Protein AF-A0A835MF32-F1 (afdb_monomer)

pLDDT: mean 75.51, std 15.6, range [36.97, 96.81]

Foldseek 3Di:
DDPPPADEDEDALLQDPQLEPVRDPDDDDPPDPPDDPVVVVVVVDPPRNYDYDDYPDPDHDHSHDYLVRSLVSLLVRVVVVCVVCVPDDDDDDHDPSSVVSVCVSVVCVPDPDDQDQAPLNDPCNVVLVVVLVVLLVVLLVVLLVVLLVVCLVDFLLVLQLQLLLQLLVLLLQLLVCFVVVPRDSVSSSVSSNSSSNSPSNNVSSVLVLLVVPDDPVCSVVVVVVVVVVVVVCVVVLVVQQVVCVVVPNSSSRNVVSVVSNVVSVVSSVPPDTDDNPPPPDQDPVRQVVPPPPVVVVD

Structure (mmCIF, N/CA/C/O backbone):
data_AF-A0A835MF32-F1
#
_entry.id   AF-A0A835MF32-F1
#
loop_
_atom_site.group_PDB
_atom_site.id
_atom_site.type_symbol
_atom_site.label_atom_id
_atom_site.label_alt_id
_atom_site.label_comp_id
_atom_site.label_asym_id
_atom_site.label_entity_id
_atom_site.label_seq_id
_atom_site.pdbx_PDB_ins_code
_atom_site.Cartn_x
_atom_site.Cartn_y
_atom_site.Cartn_z
_atom_site.occupancy
_atom_site.B_iso_or_equiv
_atom_site.auth_seq_id
_atom_site.auth_comp_id
_atom_site.auth_asym_id
_atom_site.auth_atom_id
_atom_site.pdbx_PDB_model_num
ATOM 1 N N . MET A 1 1 ? 41.925 -40.140 -5.968 1.00 37.25 1 MET A N 1
ATOM 2 C CA . MET A 1 1 ? 41.658 -38.931 -6.767 1.00 37.25 1 MET A CA 1
ATOM 3 C C . MET A 1 1 ? 40.804 -38.048 -5.882 1.00 37.25 1 MET A C 1
ATOM 5 O O . MET A 1 1 ? 39.595 -38.229 -5.862 1.00 37.25 1 MET A O 1
ATOM 9 N N . ASP A 1 2 ? 41.448 -37.232 -5.048 1.00 36.97 2 ASP A N 1
ATOM 10 C CA . ASP A 1 2 ? 40.742 -36.253 -4.222 1.00 36.97 2 ASP A CA 1
ATOM 11 C C . ASP A 1 2 ? 40.169 -35.192 -5.154 1.00 36.97 2 ASP A C 1
ATOM 13 O O . ASP A 1 2 ? 40.907 -34.468 -5.819 1.00 36.97 2 ASP A O 1
ATOM 17 N N . VAL A 1 3 ? 38.843 -35.143 -5.249 1.00 45.81 3 VAL A N 1
ATOM 18 C CA . VAL A 1 3 ? 38.144 -33.993 -5.815 1.00 45.81 3 VAL A CA 1
ATOM 19 C C . VAL A 1 3 ? 38.198 -32.930 -4.724 1.00 45.81 3 VAL A C 1
ATOM 21 O O . VAL A 1 3 ? 37.322 -32.869 -3.864 1.00 45.81 3 VAL A O 1
ATOM 24 N N . GLY A 1 4 ? 39.294 -32.171 -4.688 1.00 47.50 4 GLY A N 1
ATOM 25 C CA . GLY A 1 4 ? 39.400 -31.000 -3.829 1.00 47.50 4 GLY A CA 1
ATOM 26 C C . GLY A 1 4 ? 38.246 -30.056 -4.155 1.00 47.50 4 GLY A C 1
ATOM 27 O O . GLY A 1 4 ? 38.093 -29.637 -5.301 1.00 47.50 4 GLY A O 1
ATOM 28 N N . ASN A 1 5 ? 37.404 -29.754 -3.165 1.00 52.69 5 ASN A N 1
ATOM 29 C CA . ASN A 1 5 ? 36.402 -28.688 -3.241 1.00 52.69 5 ASN A CA 1
ATOM 30 C C . ASN A 1 5 ? 37.117 -27.325 -3.184 1.00 52.69 5 ASN A C 1
ATOM 32 O O . ASN A 1 5 ? 36.929 -26.558 -2.242 1.00 52.69 5 ASN A O 1
ATOM 36 N N . GLU A 1 6 ? 37.990 -27.047 -4.150 1.00 61.03 6 GLU A N 1
ATOM 37 C CA . GLU A 1 6 ? 38.681 -25.765 -4.243 1.00 61.03 6 GLU A CA 1
ATOM 38 C C . GLU A 1 6 ? 37.675 -24.697 -4.674 1.00 61.03 6 GLU A C 1
ATOM 40 O O . GLU A 1 6 ? 37.027 -24.794 -5.722 1.00 61.03 6 GLU A O 1
ATOM 45 N N . VAL A 1 7 ? 37.500 -23.683 -3.828 1.00 59.75 7 VAL A N 1
ATOM 46 C CA . VAL A 1 7 ? 36.646 -22.541 -4.140 1.00 59.75 7 VAL A CA 1
ATOM 47 C C . VAL A 1 7 ? 37.516 -21.500 -4.827 1.00 59.75 7 VAL A C 1
ATOM 49 O O . VAL A 1 7 ? 38.422 -20.923 -4.228 1.00 59.75 7 VAL A O 1
ATOM 52 N N . LYS A 1 8 ? 37.225 -21.238 -6.098 1.00 64.19 8 LYS A N 1
ATOM 53 C CA . LYS A 1 8 ? 37.872 -20.170 -6.862 1.00 64.19 8 LYS A CA 1
ATOM 54 C C . LYS A 1 8 ? 37.331 -18.829 -6.391 1.00 64.19 8 LYS A C 1
ATOM 56 O O . LYS A 1 8 ? 36.124 -18.586 -6.466 1.00 64.19 8 LYS A O 1
ATOM 61 N N . VAL A 1 9 ? 38.209 -17.959 -5.901 1.00 61.97 9 VAL A N 1
ATOM 62 C CA . VAL A 1 9 ? 37.823 -16.631 -5.413 1.00 61.97 9 VAL A CA 1
ATOM 63 C C . VAL A 1 9 ? 38.466 -15.572 -6.298 1.00 61.97 9 VAL A C 1
ATOM 65 O O . VAL A 1 9 ? 39.655 -15.602 -6.605 1.00 61.97 9 VAL A O 1
ATOM 68 N N . THR A 1 10 ? 37.660 -14.607 -6.732 1.00 65.62 10 THR A N 1
ATOM 69 C CA . THR A 1 10 ? 38.126 -13.445 -7.494 1.00 65.62 10 THR A CA 1
ATOM 70 C C . THR A 1 10 ? 37.567 -12.186 -6.852 1.00 65.62 10 THR A C 1
ATOM 72 O O . THR A 1 10 ? 36.355 -12.062 -6.666 1.00 65.62 10 THR A O 1
ATOM 75 N N . ILE A 1 11 ? 38.442 -11.243 -6.503 1.00 65.81 11 ILE A N 1
ATOM 76 C CA . ILE A 1 11 ? 38.040 -9.952 -5.936 1.00 65.81 11 ILE A CA 1
ATOM 77 C C . ILE A 1 11 ? 37.879 -8.951 -7.078 1.00 65.81 11 ILE A C 1
ATOM 79 O O . ILE A 1 11 ? 38.850 -8.432 -7.619 1.00 65.81 11 ILE A O 1
ATOM 83 N N . GLU A 1 12 ? 36.630 -8.665 -7.439 1.00 67.12 12 GLU A N 1
ATOM 84 C CA . GLU A 1 12 ? 36.297 -7.744 -8.526 1.00 67.12 12 GLU A CA 1
ATOM 85 C C . GLU A 1 12 ? 36.009 -6.332 -7.997 1.00 67.12 12 GLU A C 1
ATOM 87 O O . GLU A 1 12 ? 34.881 -6.003 -7.612 1.00 67.12 12 GLU A O 1
ATOM 92 N N . TYR A 1 13 ? 37.008 -5.443 -8.052 1.00 63.41 13 TYR A N 1
ATOM 93 C CA . TYR A 1 13 ? 36.842 -4.013 -7.727 1.00 63.41 13 TYR A CA 1
ATOM 94 C C . TYR A 1 13 ? 35.771 -3.333 -8.594 1.00 63.41 13 TYR A C 1
ATOM 96 O O . TYR A 1 13 ? 35.103 -2.378 -8.181 1.00 63.41 13 TYR A O 1
ATOM 104 N N . GLY A 1 14 ? 35.542 -3.898 -9.781 1.00 59.44 14 GLY A N 1
ATOM 105 C CA . GLY A 1 14 ? 34.487 -3.528 -10.706 1.00 59.44 14 GLY A CA 1
ATOM 106 C C . GLY A 1 14 ? 33.060 -3.681 -10.164 1.00 59.44 14 GLY A C 1
ATOM 107 O O . GLY A 1 14 ? 32.166 -3.144 -10.803 1.00 59.44 14 GLY A O 1
ATOM 108 N N . LEU A 1 15 ? 32.824 -4.315 -9.007 1.00 59.06 15 LEU A N 1
ATOM 109 C CA . LEU A 1 15 ? 31.505 -4.431 -8.352 1.00 59.06 15 LEU A CA 1
ATOM 110 C C . LEU A 1 15 ? 31.333 -3.526 -7.115 1.00 59.06 15 LEU A C 1
ATOM 112 O O . LEU A 1 15 ? 30.321 -3.613 -6.418 1.00 59.06 15 LEU A O 1
ATOM 116 N N . CYS A 1 16 ? 32.286 -2.628 -6.841 1.00 64.75 16 CYS A N 1
ATOM 117 C CA . CYS A 1 16 ? 32.235 -1.753 -5.668 1.00 64.75 16 CYS A CA 1
ATOM 118 C C . CYS A 1 16 ? 31.197 -0.617 -5.808 1.00 64.75 16 CYS A C 1
ATOM 120 O O . CYS A 1 16 ? 31.201 0.119 -6.803 1.00 64.75 16 CYS A O 1
ATOM 122 N N . GLU A 1 17 ? 30.305 -0.479 -4.814 1.00 60.81 17 GLU A N 1
ATOM 123 C CA . GLU A 1 17 ? 29.196 0.504 -4.733 1.00 60.81 17 GLU A CA 1
ATOM 124 C C . GLU A 1 17 ? 29.586 1.816 -4.019 1.00 60.81 17 GLU A C 1
ATOM 126 O O . GLU A 1 17 ? 28.894 2.829 -4.148 1.00 60.81 17 GLU A O 1
ATOM 131 N N . VAL A 1 18 ? 30.730 1.826 -3.329 1.00 57.91 18 VAL A N 1
ATOM 132 C CA . VAL A 1 18 ? 31.194 2.936 -2.474 1.00 57.91 18 VAL A CA 1
ATOM 133 C C . VAL A 1 18 ? 31.587 4.191 -3.271 1.00 57.91 18 VAL A C 1
ATOM 135 O O . VAL A 1 18 ? 31.517 5.299 -2.751 1.00 57.91 18 VAL A O 1
ATOM 138 N N . PHE A 1 19 ? 31.935 4.044 -4.550 1.00 59.19 19 PHE A N 1
ATOM 139 C CA . PHE A 1 19 ? 32.444 5.131 -5.401 1.00 59.19 19 PHE A CA 1
ATOM 140 C C . PHE A 1 19 ? 31.345 5.894 -6.168 1.00 59.19 19 PHE A C 1
ATOM 142 O O . PHE A 1 19 ? 31.636 6.745 -7.005 1.00 59.19 19 PHE A O 1
ATOM 149 N N . ASN A 1 20 ? 30.067 5.609 -5.894 1.00 56.50 20 ASN A N 1
ATOM 150 C CA . ASN A 1 20 ? 28.939 6.333 -6.481 1.00 56.50 20 ASN A CA 1
ATOM 151 C C . ASN A 1 20 ? 28.575 7.565 -5.627 1.00 56.50 20 ASN A C 1
ATOM 153 O O . ASN A 1 20 ? 28.368 7.444 -4.418 1.00 56.50 20 ASN A O 1
ATOM 157 N N . ARG A 1 21 ? 28.381 8.734 -6.265 1.00 53.75 21 ARG A N 1
ATOM 158 C CA . ARG A 1 21 ? 28.013 10.017 -5.614 1.00 53.75 21 ARG A CA 1
ATOM 159 C C . ARG A 1 21 ? 26.815 9.950 -4.659 1.00 53.75 21 ARG A C 1
ATOM 161 O O . ARG A 1 21 ? 26.675 10.826 -3.815 1.00 53.75 21 ARG A O 1
ATOM 168 N N . ARG A 1 22 ? 25.920 8.969 -4.813 1.00 51.00 22 ARG A N 1
ATOM 169 C CA . ARG A 1 22 ? 24.714 8.833 -3.979 1.00 51.00 22 ARG A CA 1
ATOM 170 C C . ARG A 1 22 ? 24.971 8.279 -2.574 1.00 51.00 22 ARG A C 1
ATOM 172 O O . ARG A 1 22 ? 24.144 8.523 -1.704 1.00 51.00 22 ARG A O 1
ATOM 179 N N . ASN A 1 23 ? 26.054 7.529 -2.365 1.00 50.12 23 ASN A N 1
ATOM 180 C CA . ASN A 1 23 ? 26.186 6.655 -1.194 1.00 50.12 23 ASN A CA 1
ATOM 181 C C . ASN A 1 23 ? 27.177 7.141 -0.120 1.00 50.12 23 ASN A C 1
ATOM 183 O O . ASN A 1 23 ? 27.207 6.540 0.949 1.00 50.12 23 ASN A O 1
ATOM 187 N N . LEU A 1 24 ? 27.934 8.230 -0.328 1.00 50.34 24 LEU A N 1
ATOM 188 C CA . LEU A 1 24 ? 28.788 8.801 0.726 1.00 50.34 24 LEU A CA 1
ATOM 189 C C . LEU A 1 24 ? 28.855 10.337 0.684 1.00 50.34 24 LEU A C 1
ATOM 191 O O . LEU A 1 24 ? 28.998 10.940 -0.376 1.00 50.34 24 LEU A O 1
ATOM 195 N N . ALA A 1 25 ? 28.808 10.966 1.864 1.00 48.44 25 ALA A N 1
ATOM 196 C CA . ALA A 1 25 ? 28.823 12.423 2.040 1.00 48.44 25 ALA A CA 1
ATOM 197 C C . ALA A 1 25 ? 30.228 13.069 1.965 1.00 48.44 25 ALA A C 1
ATOM 199 O O . ALA A 1 25 ? 30.327 14.295 1.931 1.00 48.44 25 ALA A O 1
ATOM 200 N N . ARG A 1 26 ? 31.323 12.287 1.966 1.00 49.22 26 ARG A N 1
ATOM 201 C CA . ARG A 1 26 ? 32.703 12.811 2.008 1.00 49.22 26 ARG A CA 1
ATOM 202 C C . ARG A 1 26 ? 33.691 11.868 1.308 1.00 49.22 26 ARG A C 1
ATOM 204 O O . ARG A 1 26 ? 33.828 10.726 1.724 1.00 49.22 26 ARG A O 1
ATOM 211 N N . ALA A 1 27 ? 34.376 12.332 0.263 1.00 53.50 27 ALA A N 1
ATOM 212 C CA . ALA A 1 27 ? 35.417 11.550 -0.411 1.00 53.50 27 ALA A CA 1
ATOM 213 C C . ALA A 1 27 ? 36.709 11.497 0.437 1.00 53.50 27 ALA A C 1
ATOM 215 O O . ALA A 1 27 ? 37.014 12.483 1.116 1.00 53.50 27 ALA A O 1
ATOM 216 N N . PRO A 1 28 ? 37.473 10.389 0.418 1.00 53.06 28 PRO A N 1
ATOM 217 C CA . PRO A 1 28 ? 38.805 10.353 1.014 1.00 53.06 28 PRO A CA 1
ATOM 218 C C . PRO A 1 28 ? 39.795 11.220 0.218 1.00 53.06 28 PRO A C 1
ATOM 220 O O . PRO A 1 28 ? 39.636 11.438 -0.982 1.00 53.06 28 PRO A O 1
ATOM 223 N N . GLU A 1 29 ? 40.819 11.732 0.903 1.00 50.81 29 GLU A N 1
ATOM 224 C CA . GLU A 1 29 ? 41.873 12.564 0.310 1.00 50.81 29 GLU A CA 1
ATOM 225 C C . GLU A 1 29 ? 42.638 11.809 -0.792 1.00 50.81 29 GLU A C 1
ATOM 227 O O . GLU A 1 29 ? 42.978 10.632 -0.632 1.00 50.81 29 GLU A O 1
ATOM 232 N N . HIS A 1 30 ? 42.932 12.499 -1.901 1.00 43.03 30 HIS A N 1
ATOM 233 C CA . HIS A 1 30 ? 43.713 11.963 -3.020 1.00 43.03 30 HIS A CA 1
ATOM 234 C C . HIS A 1 30 ? 45.036 11.349 -2.527 1.00 43.03 30 HIS A C 1
ATOM 236 O O . HIS A 1 30 ? 45.855 12.038 -1.925 1.00 43.03 30 HIS A O 1
ATOM 242 N N . GLY A 1 31 ? 45.257 10.062 -2.817 1.00 49.44 31 GLY A N 1
ATOM 243 C CA . GLY A 1 31 ? 46.540 9.383 -2.586 1.00 49.44 31 GLY A CA 1
ATOM 244 C C . GLY A 1 31 ? 46.610 8.437 -1.382 1.00 49.44 31 GLY A C 1
ATOM 245 O O . GLY A 1 31 ? 47.636 7.786 -1.205 1.00 49.44 31 GLY A O 1
ATOM 246 N N . LYS A 1 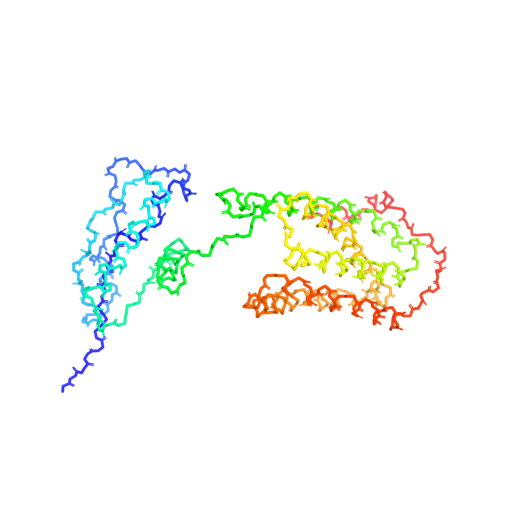32 ? 45.550 8.283 -0.576 1.00 47.94 32 LYS A N 1
ATOM 247 C CA . LYS A 1 32 ? 45.479 7.168 0.388 1.00 47.94 32 LYS A CA 1
ATOM 248 C C . LYS A 1 32 ? 45.024 5.897 -0.334 1.00 47.94 32 LYS A C 1
ATOM 250 O O . LYS A 1 32 ? 43.943 5.876 -0.917 1.00 47.94 32 LYS A O 1
ATOM 255 N N . ASN A 1 33 ? 45.840 4.841 -0.288 1.00 49.19 33 ASN A N 1
ATOM 256 C CA . ASN A 1 33 ? 45.453 3.498 -0.725 1.00 49.19 33 ASN A CA 1
ATOM 257 C C . ASN A 1 33 ? 44.284 3.015 0.149 1.00 49.19 33 ASN A C 1
ATOM 259 O O . ASN A 1 33 ? 44.492 2.501 1.240 1.00 49.19 33 ASN A O 1
ATOM 263 N N . VAL A 1 34 ? 43.049 3.185 -0.327 1.00 53.59 34 VAL A N 1
ATOM 264 C CA . VAL A 1 34 ? 41.837 2.586 0.270 1.00 53.59 34 VAL A CA 1
ATOM 265 C C . VAL A 1 34 ? 41.611 1.170 -0.293 1.00 53.59 34 VAL A C 1
ATOM 267 O O . VAL A 1 34 ? 40.484 0.698 -0.407 1.00 53.59 34 VAL A O 1
ATOM 270 N N . GLY A 1 35 ? 42.686 0.515 -0.738 1.00 54.53 35 GLY A N 1
ATOM 271 C CA . GLY A 1 35 ? 42.652 -0.849 -1.252 1.00 54.53 35 GLY A CA 1
ATOM 272 C C . GLY A 1 35 ? 42.669 -1.851 -0.104 1.00 54.53 35 GLY A C 1
ATOM 273 O O . GLY A 1 35 ? 43.398 -1.668 0.869 1.00 54.53 35 GLY A O 1
ATOM 274 N N . PHE A 1 36 ? 41.875 -2.911 -0.221 1.00 55.91 36 PHE A N 1
ATOM 275 C CA . PHE A 1 36 ? 41.991 -4.076 0.651 1.00 55.91 36 PHE A CA 1
ATOM 276 C C . PHE A 1 36 ? 43.279 -4.828 0.289 1.00 55.91 36 PHE A C 1
ATOM 278 O O . PHE A 1 36 ? 43.546 -5.047 -0.894 1.00 55.91 36 PHE A O 1
ATOM 285 N N . ASN A 1 37 ? 44.093 -5.207 1.277 1.00 62.56 37 ASN A N 1
ATOM 286 C CA . ASN A 1 37 ? 45.266 -6.038 1.022 1.00 62.56 37 ASN A CA 1
ATOM 287 C C . ASN A 1 37 ? 44.803 -7.480 0.776 1.00 62.56 37 ASN A C 1
ATOM 289 O O . ASN A 1 37 ? 44.421 -8.187 1.706 1.00 62.56 37 ASN A O 1
ATOM 293 N N . VAL A 1 38 ? 44.793 -7.897 -0.490 1.00 62.59 38 VAL A N 1
ATOM 294 C CA . VAL A 1 38 ? 44.307 -9.221 -0.907 1.00 62.59 38 VAL A CA 1
ATOM 295 C C . VAL A 1 38 ? 45.094 -10.339 -0.220 1.00 62.59 38 VAL A C 1
ATOM 297 O O . VAL A 1 38 ? 44.488 -11.277 0.283 1.00 62.59 38 VAL A O 1
ATOM 300 N N . SER A 1 39 ? 46.411 -10.175 -0.072 1.00 64.12 39 SER A N 1
ATOM 301 C CA . SER A 1 39 ? 47.277 -11.154 0.597 1.00 64.12 39 SER A CA 1
ATOM 302 C C . SER A 1 39 ? 46.979 -11.311 2.093 1.00 64.12 39 SER A C 1
ATOM 304 O O . SER A 1 39 ? 47.207 -12.374 2.661 1.00 64.12 39 SER A O 1
ATOM 306 N N . GLU A 1 40 ? 46.448 -10.273 2.747 1.00 67.81 40 GLU A N 1
ATOM 307 C CA . GLU A 1 40 ? 46.024 -10.340 4.154 1.00 67.81 40 GLU A CA 1
ATOM 308 C C . GLU A 1 40 ? 44.706 -11.113 4.308 1.00 67.81 40 GLU A C 1
ATOM 310 O O . GLU A 1 40 ? 44.543 -11.878 5.254 1.00 67.81 40 GLU A O 1
ATOM 315 N N . LEU A 1 41 ? 43.785 -10.958 3.352 1.00 63.75 41 LEU A N 1
ATOM 316 C CA . LEU A 1 41 ? 42.519 -11.696 3.318 1.00 63.75 41 LEU A CA 1
ATOM 317 C C . LEU A 1 41 ? 42.724 -13.168 2.941 1.00 63.75 41 LEU A C 1
ATOM 319 O O . LEU A 1 41 ? 42.044 -14.033 3.485 1.00 63.75 41 LEU A O 1
ATOM 323 N N . GLU A 1 42 ? 43.668 -13.461 2.045 1.00 63.56 42 GLU A N 1
ATOM 324 C CA . GLU A 1 42 ? 44.055 -14.828 1.673 1.00 63.56 42 GLU A CA 1
ATOM 325 C C . GLU A 1 42 ? 44.614 -15.603 2.868 1.00 63.56 42 GLU A C 1
ATOM 327 O O . GLU A 1 42 ? 44.224 -16.746 3.091 1.00 63.56 42 GLU A O 1
ATOM 332 N N . ALA A 1 43 ? 45.435 -14.952 3.698 1.00 70.06 43 ALA A N 1
ATOM 333 C CA . ALA A 1 43 ? 45.996 -15.544 4.912 1.00 70.06 43 ALA A CA 1
ATOM 334 C C . ALA A 1 43 ? 44.942 -15.888 5.989 1.00 70.06 43 ALA A C 1
ATOM 336 O O . ALA A 1 43 ? 45.259 -16.577 6.958 1.00 70.06 43 ALA A O 1
ATOM 337 N N . MET A 1 44 ? 43.694 -15.416 5.850 1.00 71.31 44 MET A N 1
ATOM 338 C CA . MET A 1 44 ? 42.590 -15.782 6.747 1.00 71.31 44 MET A CA 1
ATOM 339 C C . MET A 1 44 ? 41.968 -17.146 6.415 1.00 71.31 44 MET A C 1
ATOM 341 O O . MET A 1 44 ? 41.220 -17.681 7.238 1.00 71.31 44 MET A O 1
ATOM 345 N N . PHE A 1 45 ? 42.241 -17.705 5.232 1.00 64.94 45 PHE A N 1
ATOM 346 C CA . PHE A 1 45 ? 41.711 -18.999 4.808 1.00 64.94 45 PHE A CA 1
ATOM 347 C C . PHE A 1 45 ? 42.744 -20.120 5.023 1.00 64.94 45 PHE A C 1
ATOM 349 O O . PHE A 1 45 ? 43.942 -19.873 4.915 1.00 64.94 45 PHE A O 1
ATOM 356 N N . PRO A 1 46 ? 42.316 -21.361 5.327 1.00 69.81 46 PRO A N 1
ATOM 357 C CA . PRO A 1 46 ? 43.233 -22.496 5.436 1.00 69.81 46 PRO A CA 1
ATOM 358 C C . PRO A 1 46 ? 43.957 -22.774 4.107 1.00 69.81 46 PRO A C 1
ATOM 360 O O . PRO A 1 46 ? 43.326 -22.715 3.046 1.00 69.81 46 PRO A O 1
ATOM 363 N N . ASP A 1 47 ? 45.243 -23.131 4.169 1.00 60.16 47 ASP A N 1
ATOM 364 C CA . ASP A 1 47 ? 46.080 -23.420 2.993 1.00 60.16 47 ASP A CA 1
ATOM 365 C C . ASP A 1 47 ? 45.409 -24.432 2.045 1.00 60.16 47 ASP A C 1
ATOM 367 O O . ASP A 1 47 ? 44.974 -25.506 2.465 1.00 60.16 47 ASP A O 1
ATOM 371 N N . GLY A 1 48 ? 45.309 -24.080 0.758 1.00 61.00 48 GLY A N 1
ATOM 372 C CA . GLY A 1 48 ? 44.675 -24.910 -0.278 1.00 61.00 48 GLY A CA 1
ATOM 373 C C . GLY A 1 48 ? 43.151 -24.766 -0.412 1.00 61.00 48 GLY A C 1
ATOM 374 O O . GLY A 1 48 ? 42.548 -25.472 -1.210 1.00 61.00 48 GLY A O 1
ATOM 375 N N . THR A 1 49 ? 42.507 -23.861 0.338 1.00 58.16 49 THR A N 1
ATOM 376 C CA . THR A 1 49 ? 41.044 -23.637 0.243 1.00 58.16 49 THR A CA 1
ATOM 377 C C . THR A 1 49 ? 40.652 -22.675 -0.886 1.00 58.16 49 THR A C 1
ATOM 379 O O . THR A 1 49 ? 39.541 -22.759 -1.414 1.00 58.16 49 THR A O 1
ATOM 382 N N . VAL A 1 50 ? 41.544 -21.743 -1.237 1.00 60.88 50 VAL A N 1
ATOM 383 C CA . VAL A 1 50 ? 41.260 -20.627 -2.145 1.00 60.88 50 VAL A CA 1
ATOM 384 C C . VAL A 1 50 ? 42.296 -20.575 -3.263 1.00 60.88 50 VAL A C 1
ATOM 386 O O . VAL A 1 50 ? 43.488 -20.435 -3.001 1.00 60.88 50 VAL A O 1
ATOM 389 N N . GLU A 1 51 ? 41.828 -20.644 -4.508 1.00 64.50 51 GLU A N 1
ATOM 390 C CA . GLU A 1 51 ? 42.629 -20.324 -5.693 1.00 64.50 51 GLU A CA 1
ATOM 391 C C . GLU A 1 51 ? 42.336 -18.872 -6.106 1.00 64.50 51 GLU A C 1
ATOM 393 O O . GLU A 1 51 ? 41.211 -18.547 -6.506 1.00 64.50 51 GLU A O 1
ATOM 398 N N . THR A 1 52 ? 43.334 -17.989 -5.988 1.00 63.31 52 THR A N 1
ATOM 399 C CA . THR A 1 52 ? 43.212 -16.577 -6.377 1.00 63.31 52 THR A CA 1
ATOM 400 C C . THR A 1 52 ? 43.383 -16.416 -7.879 1.00 63.31 52 THR A C 1
ATOM 402 O O . THR A 1 52 ? 44.413 -16.773 -8.449 1.00 63.31 52 THR A O 1
ATOM 405 N N . MET A 1 53 ? 42.385 -15.814 -8.525 1.00 63.94 53 MET A N 1
ATOM 406 C CA . MET A 1 53 ? 42.410 -15.538 -9.963 1.00 63.94 53 MET A CA 1
ATOM 407 C C . MET A 1 53 ? 42.621 -14.055 -10.272 1.00 63.94 53 MET A C 1
ATOM 409 O O . MET A 1 53 ? 42.231 -13.180 -9.499 1.00 63.94 53 MET A O 1
ATOM 413 N N . GLU A 1 54 ? 43.191 -13.767 -11.448 1.00 66.88 54 GLU A N 1
ATOM 414 C CA . GLU A 1 54 ? 43.344 -12.392 -11.936 1.00 66.88 54 GLU A CA 1
ATOM 415 C C . GLU A 1 54 ? 41.977 -11.691 -12.070 1.00 66.88 54 GLU A C 1
ATOM 417 O O . GLU A 1 54 ? 41.107 -12.217 -12.782 1.00 66.88 54 GLU A O 1
ATOM 422 N N . PRO A 1 55 ? 41.782 -10.505 -11.459 1.00 65.12 55 PRO A N 1
ATOM 423 C CA . PRO A 1 55 ? 40.542 -9.749 -11.588 1.00 65.12 55 PRO A CA 1
ATOM 424 C C . PRO A 1 55 ? 40.306 -9.280 -13.025 1.00 65.12 55 PRO A C 1
ATOM 426 O O . PRO A 1 55 ? 41.237 -8.975 -13.770 1.00 65.12 55 PRO A O 1
ATOM 429 N N . ILE A 1 56 ? 39.040 -9.149 -13.416 1.00 66.94 56 ILE A N 1
ATOM 430 C CA . ILE A 1 56 ? 38.654 -8.541 -14.696 1.00 66.94 56 ILE A CA 1
ATOM 431 C C . ILE A 1 56 ? 38.851 -7.023 -14.650 1.00 66.94 56 ILE A C 1
ATOM 433 O O . ILE A 1 56 ? 39.194 -6.407 -15.660 1.00 66.94 56 ILE A O 1
ATOM 437 N N . CYS A 1 57 ? 38.636 -6.396 -13.492 1.00 61.16 57 CYS A N 1
ATOM 438 C CA . CYS A 1 57 ? 3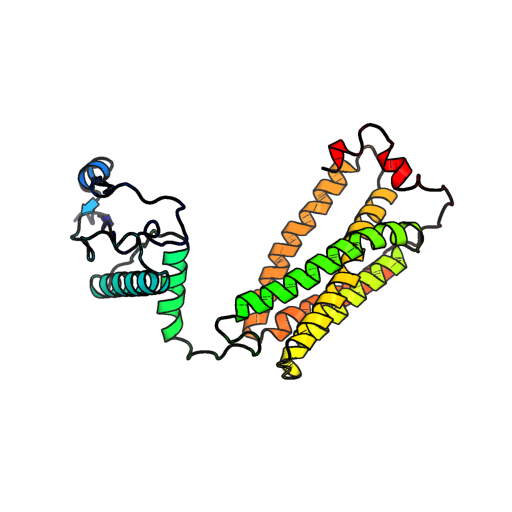8.919 -4.978 -13.283 1.00 61.16 57 CYS A CA 1
ATOM 439 C C . CYS A 1 57 ? 39.944 -4.772 -12.163 1.00 61.16 57 CYS A C 1
ATOM 441 O O . CYS A 1 57 ? 39.601 -4.802 -10.984 1.00 61.16 57 CYS A O 1
ATOM 443 N N . ASN A 1 58 ? 41.187 -4.474 -12.559 1.00 59.66 58 ASN A N 1
ATOM 444 C CA . ASN A 1 58 ? 42.308 -4.217 -11.644 1.00 59.66 58 ASN A CA 1
ATOM 445 C C . ASN A 1 58 ? 42.354 -2.781 -11.097 1.00 59.66 58 ASN A C 1
ATOM 447 O O . ASN A 1 58 ? 43.135 -2.494 -10.195 1.00 59.66 58 ASN A O 1
ATOM 451 N N . GLN A 1 59 ? 41.553 -1.865 -11.647 1.00 60.00 59 GLN A N 1
ATOM 452 C CA . GLN A 1 59 ? 41.532 -0.463 -11.234 1.00 60.00 59 GLN A CA 1
ATOM 453 C C . GLN A 1 59 ? 40.249 -0.130 -10.477 1.00 60.00 59 GLN A C 1
ATOM 455 O O . GLN A 1 59 ? 39.150 -0.532 -10.868 1.00 60.00 59 GLN A O 1
ATOM 460 N N . LEU A 1 60 ? 40.404 0.633 -9.392 1.00 61.59 60 LEU A N 1
ATOM 461 C CA . LEU A 1 60 ? 39.279 1.223 -8.681 1.00 61.59 60 LEU A CA 1
ATOM 462 C C . LEU A 1 60 ? 38.570 2.237 -9.595 1.00 61.59 60 LEU A C 1
ATOM 464 O O . LEU A 1 60 ? 39.241 3.004 -10.285 1.00 61.59 60 LEU A O 1
ATOM 468 N N . PRO A 1 61 ? 37.228 2.250 -9.611 1.00 63.19 61 PRO A N 1
ATOM 469 C CA . PRO A 1 61 ? 36.466 3.214 -10.392 1.00 63.19 61 PRO A CA 1
ATOM 470 C C . PRO A 1 61 ? 36.650 4.640 -9.857 1.00 63.19 61 PRO A C 1
ATOM 472 O O . PRO A 1 61 ? 36.895 4.849 -8.666 1.00 63.19 61 PRO A O 1
ATOM 475 N N . ASP A 1 62 ? 36.469 5.630 -10.731 1.00 65.31 62 ASP A N 1
ATOM 476 C CA . ASP A 1 62 ? 36.559 7.038 -10.352 1.00 65.31 62 ASP A CA 1
ATOM 477 C C . ASP A 1 62 ? 35.519 7.412 -9.283 1.00 65.31 62 ASP A C 1
ATOM 479 O O . ASP A 1 62 ? 34.322 7.152 -9.419 1.00 65.31 62 ASP A O 1
ATOM 483 N N . TRP A 1 63 ? 35.967 8.128 -8.249 1.00 61.75 63 TRP A N 1
ATOM 484 C CA . TRP A 1 63 ? 35.173 8.559 -7.084 1.00 61.75 63 TRP A CA 1
ATOM 485 C C . TRP A 1 63 ? 33.917 9.391 -7.396 1.00 61.75 63 TRP A C 1
ATOM 487 O O . TRP A 1 63 ? 33.060 9.587 -6.534 1.00 61.75 63 TRP A O 1
ATOM 497 N N . HIS A 1 64 ? 33.805 9.935 -8.608 1.00 61.47 64 HIS A N 1
ATOM 498 C CA . HIS A 1 64 ? 32.680 10.765 -9.042 1.00 61.47 64 HIS A CA 1
ATOM 499 C C . HIS A 1 64 ? 31.826 10.114 -10.132 1.00 61.47 64 HIS A C 1
ATOM 501 O O . HIS A 1 64 ? 31.110 10.817 -10.853 1.00 61.47 64 HIS A O 1
ATOM 507 N N . GLU A 1 65 ? 31.863 8.787 -10.239 1.00 68.50 65 GLU A N 1
ATOM 508 C CA . GLU A 1 65 ? 31.081 8.051 -11.221 1.00 68.50 65 GLU A CA 1
ATOM 509 C C . GLU A 1 65 ? 29.568 8.305 -11.051 1.00 68.50 65 GLU A C 1
ATOM 511 O O . GLU A 1 65 ? 29.008 8.299 -9.947 1.00 68.50 65 GLU A O 1
ATOM 516 N N . ARG A 1 66 ? 28.882 8.559 -12.175 1.00 66.50 66 ARG A N 1
ATOM 517 C CA . ARG A 1 66 ? 27.420 8.705 -12.196 1.00 66.50 66 ARG A CA 1
ATOM 518 C C . ARG A 1 66 ? 26.756 7.334 -11.993 1.00 66.50 66 ARG A C 1
ATOM 520 O O . ARG A 1 66 ? 27.271 6.337 -12.497 1.00 66.50 66 ARG A O 1
ATOM 527 N N . PRO A 1 67 ? 25.559 7.266 -11.380 1.00 64.75 67 PRO A N 1
ATOM 528 C CA . PRO A 1 67 ? 24.855 6.000 -11.167 1.00 64.75 67 PRO A CA 1
ATOM 529 C C . PRO A 1 67 ? 24.643 5.158 -12.434 1.00 64.75 67 PRO A C 1
ATOM 531 O O . PRO A 1 67 ? 24.684 3.936 -12.360 1.00 64.75 67 PRO A O 1
ATOM 534 N N . GLU A 1 68 ? 24.422 5.785 -13.594 1.00 67.00 68 GLU A N 1
ATOM 535 C CA . GLU A 1 68 ? 24.244 5.058 -14.861 1.00 67.00 68 GLU A CA 1
ATOM 536 C C . GLU A 1 68 ? 25.549 4.439 -15.384 1.00 67.00 68 GLU A C 1
ATOM 538 O O . GLU A 1 68 ? 25.536 3.320 -15.893 1.00 67.00 68 GLU A O 1
ATOM 543 N N . SER A 1 69 ? 26.686 5.115 -15.192 1.00 70.88 69 SER A N 1
ATOM 544 C CA . SER A 1 69 ? 28.011 4.584 -15.533 1.00 70.88 69 SER A CA 1
ATOM 545 C C . SER A 1 69 ? 28.364 3.379 -14.652 1.00 70.88 69 SER A C 1
ATOM 547 O O . SER A 1 69 ? 28.760 2.337 -15.175 1.00 70.88 69 SER A O 1
ATOM 549 N N . ALA A 1 70 ? 28.067 3.460 -13.348 1.00 70.56 70 ALA A N 1
ATOM 550 C CA . ALA A 1 70 ? 28.283 2.356 -12.412 1.00 70.56 70 ALA A CA 1
ATOM 551 C C . ALA A 1 70 ? 27.467 1.105 -12.788 1.00 70.56 70 ALA A C 1
ATOM 553 O O . ALA A 1 70 ? 27.980 -0.013 -12.745 1.00 70.56 70 ALA A O 1
ATOM 554 N N . LYS A 1 71 ? 26.211 1.279 -13.232 1.00 70.88 71 LYS A N 1
ATOM 555 C CA . LYS A 1 71 ? 25.393 0.162 -13.736 1.00 70.88 71 LYS A CA 1
ATOM 556 C C . LYS A 1 71 ? 26.008 -0.487 -14.977 1.00 70.88 71 LYS A C 1
ATOM 558 O O . LYS A 1 71 ? 26.043 -1.711 -15.073 1.00 70.88 71 LYS A O 1
ATOM 563 N N . LEU A 1 72 ? 26.486 0.314 -15.931 1.00 74.50 72 LEU A N 1
ATOM 564 C CA . LEU A 1 72 ? 27.097 -0.203 -17.158 1.00 74.50 72 LEU A CA 1
ATOM 565 C C . LEU A 1 72 ? 28.365 -1.011 -16.850 1.00 74.50 72 LEU A C 1
ATOM 567 O O . LEU A 1 72 ? 28.573 -2.087 -17.415 1.00 74.50 72 LEU A O 1
ATOM 571 N N . ARG A 1 73 ? 29.174 -0.525 -15.905 1.00 78.88 73 ARG A N 1
ATOM 572 C CA . ARG A 1 73 ? 30.364 -1.217 -15.408 1.00 78.88 73 ARG A CA 1
ATOM 573 C C . ARG A 1 73 ? 30.006 -2.552 -14.760 1.00 78.88 73 ARG A C 1
ATOM 575 O O . ARG A 1 73 ? 30.560 -3.571 -15.159 1.00 78.88 73 ARG A O 1
ATOM 582 N N . TYR A 1 74 ? 29.024 -2.585 -13.858 1.00 75.69 74 TYR A N 1
ATOM 583 C CA . TYR A 1 74 ? 28.554 -3.838 -13.249 1.00 75.69 74 TYR A CA 1
ATOM 584 C C . TYR A 1 74 ? 28.055 -4.835 -14.292 1.00 75.69 74 TYR A C 1
ATOM 586 O O . TYR A 1 74 ? 28.451 -5.997 -14.267 1.00 75.69 74 TYR A O 1
ATOM 594 N N . ALA A 1 75 ? 27.233 -4.389 -15.244 1.00 75.50 75 ALA A N 1
ATOM 595 C CA . ALA A 1 75 ? 26.745 -5.249 -16.317 1.00 75.50 75 ALA A CA 1
ATOM 596 C C . ALA A 1 75 ? 27.896 -5.822 -17.162 1.00 75.50 75 ALA A C 1
ATOM 598 O O . ALA A 1 75 ? 27.861 -6.994 -17.536 1.00 75.50 75 ALA A O 1
ATOM 599 N N . THR A 1 76 ? 28.930 -5.020 -17.427 1.00 81.31 76 THR A N 1
ATOM 600 C CA . THR A 1 76 ? 30.120 -5.442 -18.180 1.00 81.31 76 THR A CA 1
ATOM 601 C C . THR A 1 76 ? 30.933 -6.475 -17.407 1.00 81.31 76 THR A C 1
ATOM 603 O O . THR A 1 76 ? 31.236 -7.528 -17.958 1.00 81.31 76 THR A O 1
ATOM 606 N N . VAL A 1 77 ? 31.217 -6.230 -16.124 1.00 79.75 77 VAL A N 1
ATOM 607 C CA . VAL A 1 77 ? 31.967 -7.160 -15.260 1.00 79.75 77 VAL A CA 1
ATOM 608 C C . VAL A 1 77 ? 31.236 -8.495 -15.144 1.00 79.75 77 VAL A C 1
ATOM 610 O O . VAL A 1 77 ? 31.832 -9.539 -15.386 1.00 79.75 77 VAL A O 1
ATOM 613 N N . ILE A 1 78 ? 29.926 -8.478 -14.879 1.00 77.81 78 ILE A N 1
ATOM 614 C CA . ILE A 1 78 ? 29.136 -9.710 -14.747 1.00 77.81 78 ILE A CA 1
ATOM 615 C C . ILE A 1 78 ? 29.083 -10.478 -16.077 1.00 77.81 78 ILE A C 1
ATOM 617 O O . ILE A 1 78 ? 29.217 -11.700 -16.083 1.00 77.81 78 ILE A O 1
ATOM 621 N N . ARG A 1 79 ? 28.940 -9.788 -17.220 1.00 81.12 79 ARG A N 1
ATOM 622 C CA . ARG A 1 79 ? 28.993 -10.435 -18.545 1.00 81.12 79 ARG A CA 1
ATOM 623 C C . ARG A 1 79 ? 30.360 -11.049 -18.829 1.00 81.12 79 ARG A C 1
ATOM 625 O O . ARG A 1 79 ? 30.420 -12.132 -19.404 1.00 81.12 79 ARG A O 1
ATOM 632 N N . SER A 1 80 ? 31.439 -10.375 -18.451 1.00 81.69 80 SER A N 1
ATOM 633 C CA . SER A 1 80 ? 32.797 -10.886 -18.625 1.00 81.69 80 SER A CA 1
ATOM 634 C C . 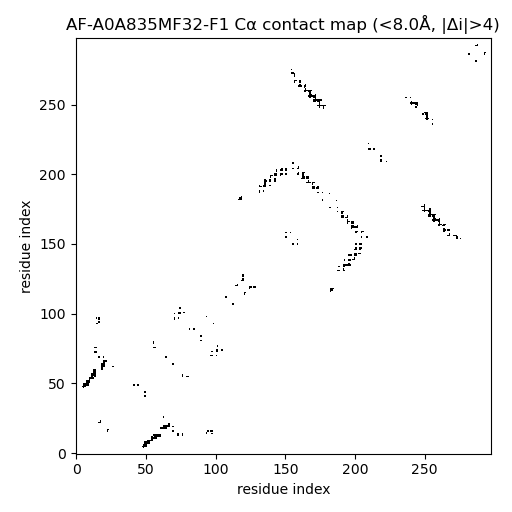SER A 1 80 ? 33.066 -12.098 -17.728 1.00 81.69 80 SER A C 1
ATOM 636 O O . SER A 1 80 ? 33.616 -13.078 -18.219 1.00 81.69 80 SER A O 1
ATOM 638 N N . LEU A 1 81 ? 32.596 -12.093 -16.472 1.00 79.00 81 LEU A N 1
ATOM 639 C CA . LEU A 1 81 ? 32.663 -13.255 -15.572 1.00 79.00 81 LEU A CA 1
ATOM 640 C C . LEU A 1 81 ? 31.893 -14.449 -16.141 1.00 79.00 81 LEU A C 1
ATOM 642 O O . LEU A 1 81 ? 32.442 -15.541 -16.245 1.00 79.00 81 LEU A O 1
ATOM 646 N N . ALA A 1 82 ? 30.654 -14.227 -16.588 1.00 79.00 82 ALA A N 1
ATOM 647 C CA . ALA A 1 82 ? 29.825 -15.277 -17.180 1.00 79.00 82 ALA A CA 1
ATOM 648 C C . ALA A 1 82 ? 30.447 -15.875 -18.455 1.00 79.00 82 ALA A C 1
ATOM 650 O O . ALA A 1 82 ? 30.320 -17.069 -18.706 1.00 79.00 82 ALA A O 1
ATOM 651 N N . LYS A 1 83 ? 31.143 -15.060 -19.263 1.00 82.25 83 LYS A N 1
ATOM 652 C CA . LYS A 1 83 ? 31.880 -15.540 -20.444 1.00 82.25 83 LYS A CA 1
ATOM 653 C C . LYS A 1 83 ? 33.156 -16.296 -20.084 1.00 82.25 83 LYS A C 1
ATOM 655 O O . LYS A 1 83 ? 33.513 -17.226 -20.798 1.00 82.25 83 LYS A O 1
ATOM 660 N N . ARG A 1 84 ? 33.853 -15.877 -19.024 1.00 81.19 84 ARG A N 1
ATOM 661 C CA . ARG A 1 84 ? 35.102 -16.499 -18.565 1.00 81.19 84 ARG A CA 1
ATOM 662 C C . ARG A 1 84 ? 34.852 -17.864 -17.924 1.00 81.19 84 ARG A C 1
ATOM 664 O O . ARG A 1 84 ? 35.658 -18.766 -18.118 1.00 81.19 84 ARG A O 1
ATOM 671 N N . PHE A 1 85 ? 33.718 -18.026 -17.242 1.00 80.12 85 PHE A N 1
ATOM 672 C CA . PHE A 1 85 ? 33.338 -19.258 -16.547 1.00 80.12 85 PHE A CA 1
ATOM 673 C C . PHE A 1 85 ? 31.958 -19.765 -17.005 1.00 80.12 85 PHE A C 1
ATOM 675 O O . PHE A 1 85 ? 30.991 -19.713 -16.248 1.00 80.12 85 PHE A O 1
ATOM 682 N N . PRO A 1 86 ? 31.831 -20.261 -18.250 1.00 76.62 86 PRO A N 1
ATOM 683 C CA . PRO A 1 86 ? 30.534 -20.627 -18.826 1.00 76.62 86 PRO A CA 1
ATOM 684 C C . PRO A 1 86 ? 29.890 -21.874 -18.196 1.00 76.62 86 PRO A C 1
ATOM 686 O O . PRO A 1 86 ? 28.687 -22.074 -18.350 1.00 76.62 86 PRO A O 1
ATOM 689 N N . TYR A 1 87 ? 30.671 -22.710 -17.506 1.00 75.81 87 TYR A N 1
ATOM 690 C CA . TYR A 1 87 ? 30.220 -23.984 -16.927 1.00 75.81 87 TYR A CA 1
ATOM 691 C C . TYR A 1 87 ? 30.326 -24.033 -15.394 1.00 75.81 87 TYR A C 1
ATOM 693 O O . TYR A 1 87 ? 30.098 -25.088 -14.807 1.00 75.81 87 TYR A O 1
ATOM 701 N N . GLU A 1 88 ? 30.671 -22.919 -14.740 1.00 74.88 88 GLU A N 1
ATOM 702 C CA . GLU A 1 88 ? 30.813 -22.851 -13.280 1.00 74.88 88 GLU A CA 1
ATOM 703 C C . GLU A 1 88 ? 29.658 -22.061 -12.643 1.00 74.88 88 GLU A C 1
ATOM 705 O O . GLU A 1 88 ? 29.097 -21.137 -13.235 1.00 74.88 88 GLU A O 1
ATOM 710 N N . ASN A 1 89 ? 29.301 -22.417 -11.407 1.00 73.19 89 ASN A N 1
ATOM 711 C CA . ASN A 1 89 ? 28.297 -21.686 -10.638 1.00 73.19 89 ASN A CA 1
ATOM 712 C C . ASN A 1 89 ? 28.938 -20.451 -9.994 1.00 73.19 89 ASN A C 1
ATOM 714 O O . ASN A 1 89 ? 29.681 -20.565 -9.022 1.00 73.19 89 ASN A O 1
ATOM 718 N N . LEU A 1 90 ? 28.631 -19.265 -10.522 1.00 72.44 90 LEU A N 1
ATOM 719 C CA . LEU A 1 90 ? 29.164 -18.000 -10.015 1.00 72.44 90 LEU A CA 1
ATOM 720 C C . LEU A 1 90 ? 28.340 -17.484 -8.826 1.00 72.44 90 LEU A C 1
ATOM 722 O O . LEU A 1 90 ? 27.188 -17.076 -8.988 1.00 72.44 90 LEU A O 1
ATOM 726 N N . LEU A 1 91 ? 28.946 -17.438 -7.636 1.00 73.00 91 LEU A N 1
ATOM 727 C CA . LEU A 1 91 ? 28.384 -16.744 -6.476 1.00 73.00 91 LEU A CA 1
ATOM 728 C C . LEU A 1 91 ? 28.890 -15.296 -6.441 1.00 73.00 91 LEU A C 1
ATOM 730 O O . LEU A 1 91 ? 30.052 -15.039 -6.142 1.00 73.00 91 LEU A O 1
ATOM 734 N N . LEU A 1 92 ? 28.007 -14.337 -6.723 1.00 71.50 92 LEU A N 1
ATOM 735 C CA . LEU A 1 92 ? 28.335 -12.910 -6.688 1.00 71.50 92 LEU A CA 1
ATOM 736 C C . LEU A 1 92 ? 27.858 -12.282 -5.375 1.00 71.50 92 LEU A C 1
ATOM 738 O O . LEU A 1 92 ? 26.658 -12.100 -5.166 1.00 71.50 92 LEU A O 1
ATOM 742 N N . VAL A 1 93 ? 28.795 -11.900 -4.508 1.00 68.31 93 VAL A N 1
ATOM 743 C CA . VAL A 1 93 ? 28.497 -11.154 -3.278 1.00 68.31 93 VAL A CA 1
ATOM 744 C C . VAL A 1 93 ? 28.576 -9.657 -3.579 1.00 68.31 93 VAL A C 1
ATOM 746 O O . VAL A 1 93 ? 29.646 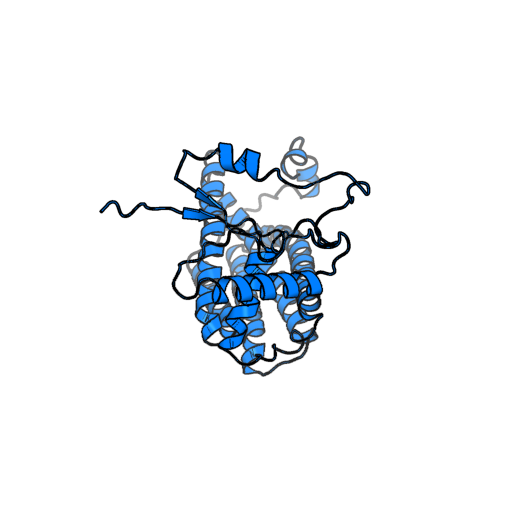-9.119 -3.849 1.00 68.31 93 VAL A O 1
ATOM 749 N N . THR A 1 94 ? 27.433 -8.970 -3.581 1.00 70.44 94 THR A N 1
ATOM 750 C CA . THR A 1 94 ? 27.352 -7.530 -3.874 1.00 70.44 94 THR A CA 1
ATOM 751 C C . THR A 1 94 ? 26.225 -6.854 -3.089 1.00 70.44 94 THR A C 1
ATOM 753 O O . THR A 1 94 ? 25.329 -7.510 -2.558 1.00 70.44 94 THR A O 1
ATOM 756 N N . HIS A 1 95 ? 26.265 -5.525 -3.010 1.00 68.88 95 HIS A N 1
ATOM 757 C CA . HIS A 1 95 ? 25.255 -4.705 -2.343 1.00 68.88 95 HIS A CA 1
ATOM 758 C C . HIS A 1 95 ? 24.025 -4.454 -3.242 1.00 68.88 95 HIS A C 1
ATOM 760 O O . HIS A 1 95 ? 23.938 -4.909 -4.389 1.00 68.88 95 HIS A O 1
ATOM 766 N N . LYS A 1 96 ? 23.026 -3.734 -2.708 1.00 62.66 96 LYS A N 1
ATOM 767 C CA . LYS A 1 96 ? 21.695 -3.543 -3.315 1.00 62.66 96 LYS A CA 1
ATOM 768 C C . LYS A 1 96 ? 21.757 -3.064 -4.772 1.00 62.66 96 LYS A C 1
ATOM 770 O O . LYS A 1 96 ? 20.921 -3.482 -5.578 1.00 62.66 96 LYS A O 1
ATOM 775 N N . MET A 1 97 ? 22.718 -2.209 -5.137 1.00 65.75 97 MET A N 1
ATOM 776 C CA . MET A 1 97 ? 22.832 -1.697 -6.505 1.00 65.75 97 MET A CA 1
ATOM 777 C C . MET A 1 97 ? 23.398 -2.736 -7.483 1.00 65.75 97 MET A C 1
ATOM 779 O O . MET A 1 97 ? 22.923 -2.806 -8.620 1.00 65.75 97 MET A O 1
ATOM 783 N N . GLY A 1 98 ? 24.337 -3.580 -7.048 1.00 63.03 98 GLY A N 1
ATOM 784 C CA . GLY A 1 98 ? 24.865 -4.688 -7.850 1.00 63.03 98 GLY A CA 1
ATOM 785 C C . GLY A 1 98 ? 23.793 -5.735 -8.152 1.00 63.03 98 GLY A C 1
ATOM 786 O O . GLY A 1 98 ? 23.582 -6.077 -9.317 1.00 63.03 98 GLY A O 1
ATOM 787 N N . VAL A 1 99 ? 23.012 -6.133 -7.138 1.00 68.25 99 VAL A N 1
ATOM 788 C CA . VAL A 1 99 ? 21.882 -7.068 -7.307 1.00 68.25 99 VAL A CA 1
ATOM 789 C C . VAL A 1 99 ? 20.831 -6.492 -8.260 1.00 68.25 99 VAL A C 1
ATOM 791 O O . VAL A 1 99 ? 20.423 -7.156 -9.213 1.00 68.25 99 VAL A O 1
ATOM 794 N N . LYS A 1 100 ? 20.426 -5.225 -8.071 1.00 66.56 100 LYS A N 1
ATOM 795 C CA . LYS A 1 100 ? 19.461 -4.552 -8.960 1.00 66.56 100 LYS A CA 1
ATOM 796 C C . LYS A 1 100 ? 19.960 -4.498 -10.406 1.00 66.56 100 LYS A C 1
ATOM 798 O O . LYS A 1 100 ? 19.168 -4.669 -11.334 1.00 66.56 100 LYS A O 1
ATOM 803 N N . THR A 1 101 ? 21.253 -4.257 -10.611 1.00 64.56 101 THR A N 1
ATOM 804 C CA . THR A 1 101 ? 21.844 -4.169 -11.953 1.00 64.56 101 THR A CA 1
ATOM 805 C C . THR A 1 101 ? 21.925 -5.533 -12.624 1.00 64.56 101 THR A C 1
ATOM 807 O O . THR A 1 101 ? 21.553 -5.637 -13.789 1.00 64.56 101 THR A O 1
ATOM 810 N N . ALA A 1 102 ? 22.321 -6.580 -11.896 1.00 68.44 102 ALA A N 1
ATOM 811 C CA . ALA A 1 102 ? 22.325 -7.950 -12.400 1.00 68.44 102 ALA A CA 1
ATOM 812 C C . ALA A 1 102 ? 20.912 -8.377 -12.822 1.00 68.44 102 ALA A C 1
ATOM 814 O O . ALA A 1 102 ? 20.672 -8.710 -13.981 1.00 68.44 102 ALA A O 1
ATOM 815 N N . VAL A 1 103 ? 19.937 -8.247 -11.919 1.00 67.25 103 VAL A N 1
ATOM 816 C CA . VAL A 1 103 ? 18.548 -8.611 -12.216 1.00 67.25 103 VAL A CA 1
ATOM 817 C C . VAL A 1 103 ? 18.017 -7.794 -13.394 1.00 67.25 103 VAL A C 1
ATOM 819 O O . VAL A 1 103 ? 17.489 -8.367 -14.333 1.00 67.25 103 VAL A O 1
ATOM 822 N N . SER A 1 104 ? 18.189 -6.471 -13.414 1.00 63.91 104 SER A N 1
ATOM 823 C CA . SER A 1 104 ? 17.658 -5.643 -14.511 1.00 63.91 104 SER A CA 1
ATOM 824 C C . SER A 1 104 ? 18.351 -5.865 -15.860 1.00 63.91 104 SER A C 1
ATOM 826 O O . SER A 1 104 ? 17.681 -5.812 -16.890 1.00 63.91 104 SER A O 1
ATOM 828 N N . SER A 1 105 ? 19.660 -6.130 -15.877 1.00 63.72 105 SER A N 1
ATOM 829 C CA . SER A 1 105 ? 20.428 -6.300 -17.119 1.00 63.72 105 SER A CA 1
ATOM 830 C C . SER A 1 105 ? 20.203 -7.665 -17.759 1.00 63.72 105 SER A C 1
ATOM 832 O O . SER A 1 105 ? 20.149 -7.744 -18.980 1.00 63.72 105 SER A O 1
ATOM 834 N N . PHE A 1 106 ? 20.031 -8.717 -16.954 1.00 62.94 106 PHE A N 1
ATOM 835 C CA . PHE A 1 106 ? 19.820 -10.083 -17.447 1.00 62.94 106 PHE A CA 1
ATOM 836 C C . PHE A 1 106 ? 18.337 -10.478 -17.530 1.00 62.94 106 PHE A C 1
ATOM 838 O O . PHE A 1 106 ? 17.989 -11.403 -18.257 1.00 62.94 106 PHE A O 1
ATOM 845 N N . ARG A 1 107 ? 17.425 -9.748 -16.865 1.00 57.53 107 ARG A N 1
ATOM 846 C CA . ARG A 1 107 ? 15.969 -9.898 -17.068 1.00 57.53 107 ARG A CA 1
ATOM 847 C C . ARG A 1 107 ? 15.493 -9.261 -18.378 1.00 57.53 107 ARG A C 1
ATOM 849 O O . ARG A 1 107 ? 14.479 -9.693 -18.920 1.00 57.53 107 ARG A O 1
ATOM 856 N N . LYS A 1 108 ? 16.226 -8.271 -18.907 1.00 47.34 108 LYS A N 1
ATOM 857 C CA . LYS A 1 108 ? 15.903 -7.590 -20.176 1.00 47.34 108 LYS A CA 1
ATOM 858 C C . LYS A 1 108 ? 15.944 -8.498 -21.409 1.00 47.34 108 LYS A C 1
ATOM 860 O O . LYS A 1 108 ? 15.281 -8.173 -22.385 1.00 47.34 108 LYS A O 1
ATOM 865 N N . ASP A 1 109 ? 16.637 -9.634 -21.358 1.00 48.00 109 ASP A N 1
ATOM 866 C CA . ASP A 1 109 ? 16.718 -10.547 -22.506 1.00 48.00 109 ASP A CA 1
ATOM 867 C C . ASP A 1 109 ? 15.490 -11.470 -22.648 1.00 48.00 109 ASP A C 1
ATOM 869 O O . ASP A 1 109 ? 15.377 -12.171 -23.650 1.00 48.00 109 ASP A O 1
ATOM 873 N N . LYS A 1 110 ? 14.538 -11.473 -21.695 1.00 43.41 110 LYS A N 1
ATOM 874 C CA . LYS A 1 110 ? 13.333 -12.325 -21.789 1.00 43.41 110 LYS A CA 1
ATOM 875 C C . LYS A 1 110 ? 12.038 -11.609 -22.155 1.00 43.41 110 LYS A C 1
ATOM 877 O O . LYS A 1 110 ? 11.185 -12.254 -22.756 1.00 43.41 110 LYS A O 1
ATOM 882 N N . HIS A 1 111 ? 11.875 -10.319 -21.869 1.00 40.22 111 HIS A N 1
ATOM 883 C CA . HIS A 1 111 ? 10.677 -9.564 -22.251 1.00 40.22 111 HIS A CA 1
ATOM 884 C C . HIS A 1 111 ? 11.091 -8.244 -22.896 1.00 40.22 111 HIS A C 1
ATOM 886 O O . HIS A 1 111 ? 11.779 -7.429 -22.277 1.00 40.22 111 HIS A O 1
ATOM 892 N N . GLY A 1 112 ? 10.685 -8.060 -24.158 1.00 41.84 112 GLY A N 1
ATOM 893 C CA . GLY A 1 112 ? 10.798 -6.787 -24.858 1.00 41.84 112 GLY A CA 1
ATOM 894 C C . GLY A 1 112 ? 10.259 -5.663 -23.981 1.00 41.84 112 GLY A C 1
ATOM 895 O O . GLY A 1 112 ? 9.320 -5.875 -23.223 1.00 41.84 112 GLY A O 1
ATOM 896 N N . VAL A 1 113 ? 10.915 -4.504 -24.049 1.00 44.97 113 VAL A N 1
ATOM 897 C CA . VAL A 1 113 ? 10.634 -3.296 -23.264 1.00 44.97 113 VAL A CA 1
ATOM 898 C C . VAL A 1 113 ? 9.123 -3.087 -23.111 1.00 44.97 113 VAL A C 1
ATOM 900 O O . VAL A 1 113 ? 8.476 -2.559 -24.015 1.00 44.97 113 VAL A O 1
ATOM 903 N N . GLU A 1 114 ? 8.560 -3.506 -21.975 1.00 50.81 114 GLU A N 1
ATOM 904 C CA . GLU A 1 114 ? 7.203 -3.131 -21.599 1.00 50.81 114 GLU A CA 1
ATOM 905 C C . GLU A 1 114 ? 7.219 -1.615 -21.436 1.00 50.81 114 GLU A C 1
ATOM 907 O O . GLU A 1 114 ? 7.878 -1.072 -20.544 1.00 50.81 114 GLU A O 1
ATOM 912 N N . LYS A 1 115 ? 6.550 -0.913 -22.354 1.00 59.06 115 LYS A N 1
ATOM 913 C CA . LYS A 1 115 ? 6.181 0.483 -22.134 1.00 59.06 115 LYS A CA 1
ATOM 914 C C . LYS A 1 115 ? 5.396 0.506 -20.821 1.00 59.06 115 LYS A C 1
ATOM 916 O O . LYS A 1 115 ? 4.418 -0.227 -20.695 1.00 59.06 115 LYS A O 1
ATOM 921 N N . GLY A 1 116 ? 5.867 1.272 -19.837 1.00 69.88 116 GLY A N 1
ATOM 922 C CA . GLY A 1 116 ? 5.161 1.431 -18.567 1.00 69.88 116 GLY A CA 1
ATOM 923 C C . GLY A 1 116 ? 3.745 1.979 -18.778 1.00 69.88 116 GLY A C 1
ATOM 924 O O . GLY A 1 116 ? 3.369 2.378 -19.879 1.00 69.88 116 GLY A O 1
ATOM 925 N N . TRP A 1 117 ? 2.951 2.028 -17.713 1.00 79.56 117 TRP A N 1
ATOM 926 C CA . TRP A 1 117 ? 1.611 2.607 -17.788 1.00 79.56 117 TRP A CA 1
ATOM 927 C C . TRP A 1 117 ? 1.680 4.132 -17.674 1.00 79.56 117 TRP A C 1
ATOM 929 O O . TRP A 1 117 ? 2.070 4.636 -16.621 1.00 79.56 117 TRP A O 1
ATOM 939 N N . ALA A 1 118 ? 1.298 4.879 -18.714 1.00 80.56 118 ALA A N 1
ATOM 940 C CA . ALA A 1 118 ? 1.227 6.339 -18.619 1.00 80.56 118 ALA A CA 1
ATOM 941 C C . ALA A 1 118 ? 0.167 6.760 -17.578 1.00 80.56 118 ALA A C 1
ATOM 943 O O . ALA A 1 118 ? -0.900 6.148 -17.509 1.00 80.56 118 ALA A O 1
ATOM 944 N N . PRO A 1 119 ? 0.421 7.776 -16.735 1.00 80.50 119 PRO A N 1
ATOM 945 C CA . PRO A 1 119 ? 1.510 8.764 -16.782 1.00 80.50 119 PRO A CA 1
ATOM 946 C C . PRO A 1 119 ? 2.805 8.363 -16.036 1.00 80.50 119 PRO A C 1
ATOM 948 O O . PRO A 1 119 ? 3.663 9.207 -15.788 1.00 80.50 119 PRO A O 1
ATOM 951 N N . PHE A 1 120 ? 2.948 7.103 -15.623 1.00 84.56 120 PHE A N 1
ATOM 952 C CA . PHE A 1 120 ? 4.046 6.620 -14.772 1.00 84.56 120 PHE A CA 1
ATOM 953 C C . PHE A 1 120 ? 5.213 5.990 -15.550 1.00 84.56 120 PHE A C 1
ATOM 955 O O . PHE A 1 120 ? 6.143 5.455 -14.950 1.00 84.56 120 PHE A O 1
ATOM 962 N N . ASP A 1 121 ? 5.165 6.023 -16.877 1.00 81.06 121 ASP A N 1
ATOM 963 C CA . ASP A 1 121 ? 6.099 5.369 -17.793 1.00 81.06 121 ASP A CA 1
ATOM 964 C C . ASP A 1 121 ? 7.371 6.185 -18.091 1.00 81.06 121 ASP A C 1
ATOM 966 O O . ASP A 1 121 ? 8.350 5.636 -18.601 1.00 81.06 121 ASP A O 1
ATOM 970 N N . GLY A 1 122 ? 7.380 7.478 -17.749 1.00 77.38 122 GLY A N 1
ATOM 971 C CA . GLY A 1 122 ? 8.525 8.379 -17.918 1.00 77.38 122 GLY A CA 1
ATOM 972 C C . GLY A 1 122 ? 9.631 8.231 -16.860 1.00 77.38 122 GLY A C 1
ATOM 973 O O . GLY A 1 122 ? 9.490 7.524 -15.861 1.00 77.38 122 GLY A O 1
ATOM 974 N N . SER A 1 123 ? 10.739 8.968 -17.039 1.00 75.12 123 SER A N 1
ATOM 975 C CA . SER A 1 123 ? 11.845 9.042 -16.059 1.00 75.12 123 SER A CA 1
ATOM 976 C C . SER A 1 123 ? 11.389 9.511 -14.677 1.00 75.12 123 SER A C 1
ATOM 978 O O . SER A 1 123 ? 11.960 9.107 -13.663 1.00 75.12 123 SER A O 1
ATOM 980 N N . ASP A 1 124 ? 10.331 10.318 -14.656 1.00 79.19 124 ASP A N 1
ATOM 981 C CA . ASP A 1 124 ? 9.787 10.950 -13.459 1.00 79.19 124 ASP A CA 1
ATOM 982 C C . ASP A 1 124 ? 8.647 10.128 -12.838 1.00 79.19 124 ASP A C 1
ATOM 984 O O . ASP A 1 124 ? 8.106 10.510 -11.804 1.00 79.19 124 ASP A O 1
ATOM 988 N N . GLY A 1 125 ? 8.307 8.958 -13.397 1.00 81.94 125 GLY A N 1
ATOM 989 C CA . GLY A 1 125 ? 7.190 8.132 -12.928 1.00 81.94 125 GLY A CA 1
ATOM 990 C C . GLY A 1 125 ? 7.285 7.742 -11.449 1.00 81.94 125 GLY A C 1
ATOM 991 O O . GLY A 1 125 ? 6.280 7.728 -10.744 1.00 81.94 125 GLY A O 1
ATOM 992 N N . THR A 1 126 ? 8.500 7.509 -10.934 1.00 83.94 126 THR A N 1
ATOM 993 C CA . THR A 1 126 ? 8.711 7.261 -9.492 1.00 83.94 126 THR A CA 1
ATOM 994 C C . THR A 1 126 ? 8.400 8.497 -8.640 1.00 83.94 126 THR A C 1
ATOM 996 O O . THR A 1 126 ? 7.874 8.349 -7.541 1.00 83.94 126 THR A O 1
ATOM 999 N N . SER A 1 127 ? 8.700 9.702 -9.136 1.00 86.62 127 SER A N 1
ATOM 1000 C CA . SER A 1 127 ? 8.366 10.958 -8.450 1.00 86.62 127 SER A CA 1
ATOM 1001 C C . SER A 1 127 ? 6.856 11.168 -8.422 1.00 86.62 127 SER A C 1
ATOM 1003 O O . SER A 1 127 ? 6.292 11.401 -7.361 1.00 86.62 127 SER A O 1
ATOM 1005 N N . ILE A 1 128 ? 6.195 10.979 -9.566 1.00 88.19 128 ILE A N 1
ATOM 1006 C CA . ILE A 1 128 ? 4.746 11.151 -9.724 1.00 88.19 128 ILE A CA 1
ATOM 1007 C C . ILE A 1 128 ? 3.968 10.159 -8.838 1.00 88.19 128 ILE A C 1
ATOM 1009 O O . ILE A 1 128 ? 2.992 10.534 -8.192 1.00 88.19 128 ILE A O 1
ATOM 1013 N N . LEU A 1 129 ? 4.414 8.899 -8.743 1.00 88.88 129 LEU A N 1
ATOM 1014 C CA . LEU A 1 129 ? 3.853 7.930 -7.789 1.00 88.88 129 LEU A CA 1
ATOM 1015 C C . LEU A 1 129 ? 4.068 8.369 -6.333 1.00 88.88 129 LEU A C 1
ATOM 1017 O O . LEU A 1 129 ? 3.165 8.231 -5.510 1.00 88.88 129 LEU A O 1
ATOM 1021 N N . GLY A 1 130 ? 5.243 8.923 -6.023 1.00 91.00 130 GLY A N 1
ATOM 1022 C CA . GLY A 1 130 ? 5.547 9.477 -4.705 1.00 91.00 130 GLY A CA 1
ATOM 1023 C C . GLY A 1 130 ? 4.672 10.678 -4.335 1.00 91.00 130 GLY A C 1
ATOM 1024 O O . GLY A 1 130 ? 4.275 10.806 -3.183 1.00 91.00 130 GLY A O 1
ATOM 1025 N N . GLU A 1 131 ? 4.312 11.530 -5.296 1.00 91.81 131 GLU A N 1
ATOM 1026 C CA . GLU A 1 131 ? 3.388 12.653 -5.084 1.00 91.81 131 GLU A CA 1
ATOM 1027 C C . GLU A 1 131 ? 1.972 12.175 -4.737 1.00 91.81 131 GLU A C 1
ATOM 1029 O O . GLU A 1 131 ? 1.335 12.728 -3.838 1.00 91.81 131 GLU A O 1
ATOM 1034 N N . ILE A 1 132 ? 1.494 11.118 -5.403 1.00 94.38 132 ILE A N 1
ATOM 1035 C CA . ILE A 1 132 ? 0.199 10.491 -5.094 1.00 94.38 132 ILE A CA 1
ATOM 1036 C C . ILE A 1 132 ? 0.209 9.909 -3.677 1.00 94.38 132 ILE A C 1
ATOM 1038 O O . ILE A 1 132 ? -0.740 10.124 -2.919 1.00 94.38 132 ILE A O 1
ATOM 1042 N N . ASP A 1 133 ? 1.280 9.206 -3.303 1.00 92.88 133 ASP A N 1
ATOM 1043 C CA . ASP A 1 133 ? 1.428 8.633 -1.962 1.00 92.88 133 ASP A CA 1
ATOM 1044 C C . ASP A 1 133 ? 1.532 9.723 -0.882 1.00 92.88 133 ASP A C 1
ATOM 1046 O O . ASP A 1 133 ? 0.904 9.638 0.172 1.00 92.88 133 ASP A O 1
ATOM 1050 N N . LEU A 1 134 ? 2.236 10.821 -1.166 1.00 94.31 134 LEU A N 1
ATOM 1051 C CA . LEU A 1 134 ? 2.299 11.972 -0.268 1.00 94.31 134 LEU A CA 1
ATOM 1052 C C . LEU A 1 134 ? 0.918 12.605 -0.054 1.00 94.31 134 LEU A C 1
ATOM 1054 O O . LEU A 1 134 ? 0.556 12.917 1.084 1.00 94.31 134 LEU A O 1
ATOM 1058 N N . ALA A 1 135 ? 0.138 12.795 -1.121 1.00 94.94 135 ALA A N 1
ATOM 1059 C CA . ALA A 1 135 ? -1.218 13.332 -1.026 1.00 94.94 135 ALA A CA 1
ATOM 1060 C C . ALA A 1 135 ? -2.127 12.408 -0.200 1.00 94.94 135 ALA A C 1
ATOM 1062 O O . ALA A 1 135 ? -2.833 12.869 0.703 1.00 94.94 135 ALA A O 1
ATOM 1063 N N . PHE A 1 136 ? -2.039 11.099 -0.449 1.00 94.75 136 PHE A N 1
ATOM 1064 C CA . PHE A 1 136 ? -2.714 10.063 0.326 1.00 94.75 136 PHE A CA 1
ATOM 1065 C C . PHE A 1 136 ? -2.372 10.137 1.813 1.00 94.75 136 PHE A C 1
ATOM 1067 O O . PHE A 1 136 ? -3.274 10.274 2.637 1.00 94.75 136 PHE A O 1
ATOM 1074 N N . LEU A 1 137 ? -1.083 10.098 2.164 1.00 94.25 137 LEU A N 1
ATOM 1075 C CA . LEU A 1 137 ? -0.618 10.126 3.552 1.00 94.25 137 LEU A CA 1
ATOM 1076 C C . LEU A 1 137 ? -0.991 11.433 4.256 1.00 94.25 137 LEU A C 1
ATOM 1078 O O . LEU A 1 137 ? -1.342 11.418 5.437 1.00 94.25 137 LEU A O 1
ATOM 1082 N N . SER A 1 138 ? -0.967 12.557 3.538 1.00 94.44 138 SER A N 1
ATOM 1083 C CA . SER A 1 138 ? -1.348 13.867 4.077 1.00 94.44 138 SER A CA 1
ATOM 1084 C C . SER A 1 138 ? -2.825 13.900 4.472 1.00 94.44 138 SER A C 1
ATOM 1086 O O . SER A 1 138 ? -3.161 14.271 5.599 1.00 94.44 138 SER A O 1
ATOM 1088 N N . VAL A 1 139 ? -3.715 13.456 3.579 1.00 95.06 139 VAL A N 1
ATOM 1089 C CA . VAL A 1 139 ? -5.155 13.391 3.868 1.00 95.06 139 VAL A CA 1
ATOM 1090 C C . VAL A 1 139 ? -5.480 12.290 4.869 1.00 95.06 139 VAL A C 1
ATOM 1092 O O . VAL A 1 139 ? -6.328 12.499 5.730 1.00 95.06 139 VAL A O 1
ATOM 1095 N N . TYR A 1 140 ? -4.777 11.160 4.831 1.00 93.25 140 TYR A N 1
ATOM 1096 C CA . TYR A 1 140 ? -4.904 10.100 5.827 1.00 93.25 140 TYR A CA 1
ATOM 1097 C C . TYR A 1 140 ? -4.540 10.600 7.234 1.00 93.25 140 TYR A C 1
ATOM 1099 O O . TYR A 1 140 ? -5.278 10.353 8.185 1.00 93.25 140 TYR A O 1
ATOM 1107 N N . SER A 1 141 ? -3.448 11.358 7.371 1.00 92.25 141 SER A N 1
ATOM 1108 C CA . SER A 1 141 ? -3.009 11.947 8.643 1.00 92.25 141 SER A CA 1
ATOM 1109 C C . SER A 1 141 ? -4.021 12.957 9.195 1.00 92.25 141 SER A C 1
ATOM 1111 O O . SER A 1 141 ? -4.454 12.842 10.344 1.00 92.25 141 SER A O 1
ATOM 1113 N N . LEU A 1 142 ? -4.478 13.897 8.357 1.00 92.62 142 LEU A N 1
ATOM 1114 C CA . LEU A 1 142 ? -5.536 14.842 8.731 1.00 92.62 142 LEU A CA 1
ATOM 1115 C C . LEU A 1 142 ? -6.836 14.109 9.082 1.00 92.62 142 LEU A C 1
ATOM 1117 O O . LEU A 1 142 ? -7.465 14.395 10.099 1.00 92.62 142 LEU A O 1
ATOM 1121 N N . GLY A 1 143 ? -7.213 13.124 8.270 1.00 91.44 143 GLY A N 1
ATOM 1122 C CA . GLY A 1 143 ? -8.386 12.290 8.476 1.00 91.44 143 GLY A CA 1
ATOM 1123 C C . GLY A 1 143 ? -8.338 11.543 9.805 1.00 91.44 143 GLY A C 1
ATOM 1124 O O . GLY A 1 143 ? -9.338 11.546 10.513 1.00 91.44 143 GLY A O 1
ATOM 1125 N N . MET A 1 144 ? -7.180 11.004 10.207 1.00 89.25 144 MET A N 1
ATOM 1126 C CA . MET A 1 144 ? -7.012 10.310 11.491 1.00 89.25 144 MET A CA 1
ATOM 1127 C C . MET A 1 144 ? -7.295 11.223 12.687 1.00 89.25 144 MET A C 1
ATOM 1129 O O . MET A 1 144 ? -7.892 10.786 13.673 1.00 89.25 144 MET A O 1
ATOM 1133 N N . TYR A 1 145 ? -6.899 12.496 12.602 1.00 86.44 145 TYR A N 1
ATOM 1134 C CA . TYR A 1 145 ? -7.175 13.474 13.653 1.00 86.44 145 TYR A CA 1
ATOM 1135 C C . TYR A 1 145 ? -8.685 13.698 13.837 1.00 86.44 145 TYR A C 1
ATOM 1137 O O . TYR A 1 145 ? -9.197 13.655 14.958 1.00 86.44 145 TYR A O 1
ATOM 1145 N N . PHE A 1 146 ? -9.422 13.884 12.738 1.00 87.62 146 PHE A N 1
ATOM 1146 C CA . PHE A 1 146 ? -10.870 14.104 12.786 1.00 87.62 146 PHE A CA 1
ATOM 1147 C C . PHE A 1 146 ? -11.663 12.823 13.061 1.00 87.62 146 PHE A C 1
ATOM 1149 O O . PHE A 1 146 ? -12.659 12.858 13.786 1.00 87.62 146 PHE A O 1
ATOM 1156 N N . SER A 1 147 ? -11.232 11.690 12.510 1.00 84.19 147 SER A N 1
ATOM 1157 C CA . SER A 1 147 ? -11.935 10.414 12.612 1.00 84.19 147 SER A CA 1
ATOM 1158 C C . SER A 1 147 ? -11.942 9.871 14.036 1.00 84.19 147 SER A C 1
ATOM 1160 O O . SER A 1 147 ? -12.942 9.285 14.438 1.00 84.19 147 SER A O 1
ATOM 1162 N N . GLY A 1 148 ? -10.902 10.137 14.836 1.00 81.25 148 GLY A N 1
ATOM 1163 C CA . GLY A 1 148 ? -10.922 9.849 16.272 1.00 81.25 148 GLY A CA 1
ATOM 1164 C C . GLY A 1 148 ? -12.044 10.600 16.993 1.00 81.25 148 GLY A C 1
ATOM 1165 O O . GLY A 1 148 ? -12.834 10.003 17.718 1.00 81.25 148 GLY A O 1
ATOM 1166 N N . HIS A 1 149 ? -12.182 11.899 16.716 1.00 80.56 149 HIS A N 1
ATOM 1167 C CA . HIS A 1 149 ? -13.214 12.740 17.329 1.00 80.56 149 HIS A CA 1
ATOM 1168 C C . HIS A 1 149 ? -14.633 12.365 16.883 1.00 80.56 149 HIS A C 1
ATOM 1170 O O . HIS A 1 149 ? -15.590 12.450 17.655 1.00 80.56 149 HIS A O 1
ATOM 1176 N N . LEU A 1 150 ? -14.770 11.979 15.615 1.00 79.44 150 LEU A N 1
ATOM 1177 C CA . LEU A 1 150 ? -16.039 11.571 15.031 1.00 79.44 150 LEU A CA 1
ATOM 1178 C C . LEU A 1 150 ? -16.443 10.163 15.496 1.00 79.44 150 LEU A C 1
ATOM 1180 O O . LEU A 1 150 ? -17.619 9.924 15.767 1.00 79.44 150 LEU A O 1
ATOM 1184 N N . GLY A 1 151 ? -15.466 9.270 15.673 1.00 73.12 151 GLY A N 1
ATOM 1185 C CA . GLY A 1 151 ? -15.648 7.926 16.213 1.00 73.12 151 GLY A CA 1
ATOM 1186 C C . GLY A 1 151 ? -16.228 7.927 17.626 1.00 73.12 151 GLY A C 1
ATOM 1187 O O . GLY A 1 151 ? -17.067 7.091 17.927 1.00 73.12 151 GLY A O 1
ATOM 1188 N N . ASP A 1 152 ? -15.889 8.906 18.465 1.00 74.56 152 ASP A N 1
ATOM 1189 C CA . ASP A 1 152 ? -16.461 9.011 19.815 1.00 74.56 152 ASP A CA 1
ATOM 1190 C C . ASP A 1 152 ? -17.944 9.435 19.828 1.00 74.56 152 ASP A C 1
ATOM 1192 O O . ASP A 1 152 ? -18.641 9.226 20.823 1.00 74.56 152 ASP A O 1
ATOM 1196 N N . ARG A 1 153 ? -18.441 10.0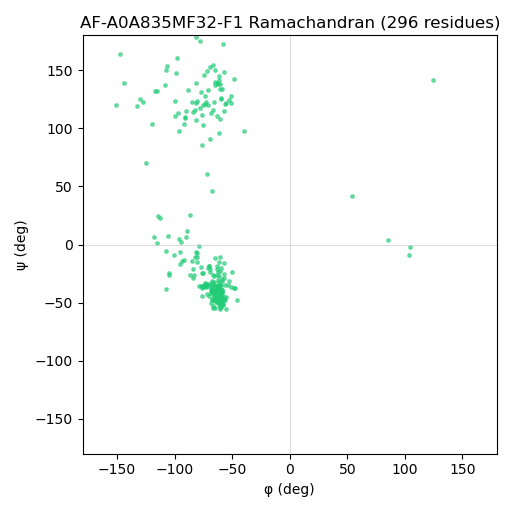46 18.741 1.00 76.88 153 ARG A N 1
ATOM 1197 C CA . ARG A 1 153 ? -19.814 10.582 18.646 1.00 76.88 153 ARG A CA 1
ATOM 1198 C C . ARG A 1 153 ? -20.759 9.728 17.807 1.00 76.88 153 ARG A C 1
ATOM 1200 O O . ARG A 1 153 ? -21.971 9.838 17.977 1.00 76.88 153 ARG A O 1
ATOM 1207 N N . LEU A 1 154 ? -20.224 8.937 16.882 1.00 78.31 154 LEU A N 1
ATOM 1208 C CA . LEU A 1 154 ? -21.002 8.088 15.984 1.00 78.31 154 LEU A CA 1
ATOM 1209 C C . LEU A 1 154 ? -21.069 6.645 16.488 1.00 78.31 154 LEU A C 1
ATOM 1211 O O . LEU A 1 154 ? -20.231 6.181 17.258 1.00 78.31 154 LEU A O 1
ATOM 1215 N N . ASP A 1 155 ? -22.055 5.900 15.991 1.00 81.94 155 ASP A N 1
ATOM 1216 C CA . ASP A 1 155 ? -22.087 4.451 16.160 1.00 81.94 155 ASP A CA 1
ATOM 1217 C C . ASP A 1 155 ? -20.833 3.836 15.509 1.00 81.94 155 ASP A C 1
ATOM 1219 O O . ASP A 1 155 ? -20.747 3.750 14.280 1.00 81.94 155 ASP A O 1
ATOM 1223 N N . LEU A 1 156 ? -19.880 3.363 16.328 1.00 81.00 156 LEU A N 1
ATOM 1224 C CA . LEU A 1 156 ? -18.607 2.764 15.879 1.00 81.00 156 LEU A CA 1
ATOM 1225 C C . LEU A 1 156 ? -18.797 1.707 14.787 1.00 81.00 156 LEU A C 1
ATOM 1227 O O . LEU A 1 156 ? -17.995 1.613 13.864 1.00 81.00 156 LEU A O 1
ATOM 1231 N N . ARG A 1 157 ? -19.873 0.919 14.888 1.00 84.12 157 ARG A N 1
ATOM 1232 C CA . ARG A 1 157 ? -20.243 -0.108 13.908 1.00 84.12 157 ARG A CA 1
ATOM 1233 C C . ARG A 1 157 ? -20.462 0.481 12.520 1.00 84.12 157 ARG A C 1
ATOM 1235 O O . ARG A 1 157 ? -19.904 -0.019 11.549 1.00 84.12 157 ARG A O 1
ATOM 1242 N N . ILE A 1 158 ? -21.277 1.529 12.431 1.00 86.19 158 ILE A N 1
ATOM 1243 C CA . ILE A 1 158 ? -21.609 2.180 11.162 1.00 86.19 158 ILE A CA 1
ATOM 1244 C C . ILE A 1 158 ? -20.379 2.928 10.648 1.00 86.19 158 ILE A C 1
ATOM 1246 O O . ILE A 1 158 ? -20.026 2.794 9.480 1.00 86.19 158 ILE A O 1
ATOM 1250 N N . PHE A 1 159 ? -19.687 3.646 11.534 1.00 88.62 159 PHE A N 1
ATOM 1251 C CA . PHE A 1 159 ? -18.515 4.437 11.178 1.00 88.62 159 PHE A CA 1
ATOM 1252 C C . PHE A 1 159 ? -17.375 3.581 10.600 1.00 88.62 159 PHE A C 1
ATOM 1254 O O . PHE A 1 159 ? -16.889 3.868 9.507 1.00 88.62 159 PHE A O 1
ATOM 1261 N N . LEU A 1 160 ? -17.024 2.474 11.266 1.00 89.25 160 LEU A N 1
ATOM 1262 C CA . LEU A 1 160 ? -16.013 1.526 10.789 1.00 89.25 160 LEU A CA 1
ATOM 1263 C C . LEU A 1 160 ? -16.419 0.878 9.457 1.00 89.25 160 LEU A C 1
ATOM 1265 O O . LEU A 1 160 ? -15.594 0.752 8.555 1.00 89.25 160 LEU A O 1
ATOM 1269 N N . THR A 1 161 ? -17.693 0.502 9.314 1.00 90.69 161 THR A N 1
ATOM 1270 C CA . THR A 1 161 ? -18.204 -0.127 8.085 1.00 90.69 161 THR A CA 1
ATOM 1271 C C . THR A 1 161 ? -18.104 0.818 6.892 1.00 90.69 161 THR A C 1
ATOM 1273 O O . THR A 1 161 ? -17.602 0.421 5.843 1.00 90.69 161 THR A O 1
ATOM 1276 N N . ILE A 1 162 ? -18.532 2.076 7.047 1.00 91.94 162 ILE A N 1
ATOM 1277 C CA . ILE A 1 162 ? -18.440 3.093 5.989 1.00 91.94 162 ILE A CA 1
ATOM 1278 C C . ILE A 1 162 ? -16.977 3.315 5.591 1.00 91.94 162 ILE A C 1
ATOM 1280 O O . ILE A 1 162 ? -16.672 3.382 4.402 1.00 91.94 162 ILE A O 1
ATOM 1284 N N . GLY A 1 163 ? -16.070 3.366 6.569 1.00 92.38 163 GLY A N 1
ATOM 1285 C CA . GLY A 1 163 ? -14.631 3.456 6.334 1.00 92.38 163 GLY A CA 1
ATOM 1286 C C . GLY A 1 163 ? -14.083 2.304 5.498 1.00 92.38 163 GLY A C 1
ATOM 1287 O O . GLY A 1 163 ? -13.430 2.530 4.481 1.00 92.38 163 GLY A O 1
ATOM 1288 N N . MET A 1 164 ? -14.379 1.064 5.890 1.00 93.38 164 MET A N 1
ATOM 1289 C CA . MET A 1 164 ? -13.905 -0.135 5.191 1.00 93.38 164 MET A CA 1
ATOM 1290 C C . MET A 1 164 ? -14.488 -0.249 3.779 1.00 93.38 164 MET A C 1
ATOM 1292 O O . MET A 1 164 ? -13.743 -0.455 2.822 1.00 93.38 164 MET A O 1
ATOM 1296 N N . VAL A 1 165 ? -15.802 -0.063 3.627 1.00 95.69 165 VAL A N 1
ATOM 1297 C CA . VAL A 1 165 ? -16.471 -0.130 2.319 1.00 95.69 165 VAL A CA 1
ATOM 1298 C C . VAL A 1 165 ? -15.987 0.992 1.401 1.00 95.69 165 VAL A C 1
ATOM 1300 O O . VAL A 1 165 ? -15.672 0.729 0.243 1.00 95.69 165 VAL A O 1
ATOM 1303 N N . GLY A 1 166 ? -15.857 2.220 1.912 1.00 95.50 166 GLY A N 1
ATOM 1304 C CA . GLY A 1 166 ? -15.324 3.351 1.152 1.00 95.50 166 GLY A CA 1
ATOM 1305 C C . GLY A 1 166 ? -13.880 3.119 0.708 1.00 95.50 166 GLY A C 1
ATOM 1306 O O . GLY A 1 166 ? -13.569 3.270 -0.470 1.00 95.50 166 GLY A O 1
ATOM 1307 N N . THR A 1 167 ? -13.014 2.662 1.617 1.00 95.75 167 THR A N 1
ATOM 1308 C CA . THR A 1 167 ? -11.614 2.330 1.297 1.00 95.75 167 THR A CA 1
ATOM 1309 C C . THR A 1 167 ? -11.539 1.267 0.207 1.00 95.75 167 THR A C 1
ATOM 1311 O O . THR A 1 167 ? -10.827 1.445 -0.781 1.00 95.75 167 THR A O 1
ATOM 1314 N N . GLY A 1 168 ? -12.305 0.183 0.348 1.00 95.25 168 GLY A N 1
ATOM 1315 C CA . GLY A 1 168 ? -12.343 -0.885 -0.643 1.00 95.25 168 GLY A CA 1
ATOM 1316 C C . GLY A 1 168 ? -12.861 -0.406 -2.001 1.00 95.25 168 GLY A C 1
ATOM 1317 O O . GLY A 1 168 ? -12.255 -0.722 -3.021 1.00 95.25 168 GLY A O 1
ATOM 1318 N N . LEU A 1 169 ? -13.901 0.435 -2.022 1.00 96.81 169 LEU A N 1
ATOM 1319 C CA . LEU A 1 169 ? -14.457 1.015 -3.246 1.00 96.81 169 LEU A CA 1
ATOM 1320 C C . LEU A 1 169 ? -13.434 1.882 -3.987 1.00 96.81 169 LEU A C 1
ATOM 1322 O O . LEU A 1 169 ? -13.208 1.670 -5.175 1.00 96.81 169 LEU A O 1
ATOM 1326 N N . PHE A 1 170 ? -12.792 2.835 -3.308 1.00 96.50 170 PHE A N 1
ATOM 1327 C CA . PHE A 1 170 ? -11.801 3.700 -3.955 1.00 96.50 170 PHE A CA 1
ATOM 1328 C C . PHE A 1 170 ? -10.536 2.932 -4.357 1.00 96.50 170 PHE A C 1
ATOM 1330 O O . PHE A 1 170 ? -9.982 3.197 -5.420 1.00 96.50 170 PHE A O 1
ATOM 1337 N N . THR A 1 171 ? -10.137 1.911 -3.595 1.00 95.38 171 THR A N 1
ATOM 1338 C CA . THR A 1 171 ? -9.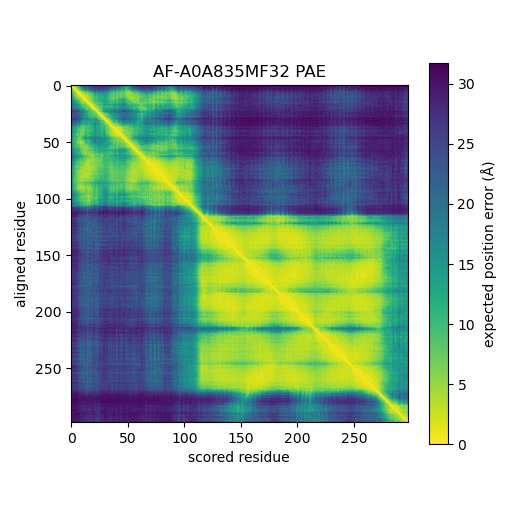041 1.008 -3.992 1.00 95.38 171 THR A CA 1
ATOM 1339 C C . THR A 1 171 ? -9.400 0.214 -5.254 1.00 95.38 171 THR A C 1
ATOM 1341 O O . THR A 1 171 ? -8.585 0.097 -6.167 1.00 95.38 171 THR A O 1
ATOM 1344 N N . MET A 1 172 ? -10.639 -0.281 -5.366 1.00 95.06 172 MET A N 1
ATOM 1345 C CA . MET A 1 172 ? -11.117 -0.927 -6.594 1.00 95.06 172 MET A CA 1
ATOM 1346 C C . MET A 1 172 ? -11.149 0.040 -7.775 1.00 95.06 172 MET A C 1
ATOM 1348 O O . MET A 1 172 ? -10.719 -0.330 -8.864 1.00 95.06 172 MET A O 1
ATOM 1352 N N . LEU A 1 173 ? -11.619 1.274 -7.564 1.00 95.31 173 LEU A N 1
ATOM 1353 C CA . LEU A 1 173 ? -11.624 2.309 -8.598 1.00 95.31 173 LEU A CA 1
ATOM 1354 C C . LEU A 1 173 ? -10.204 2.613 -9.086 1.00 95.31 173 LEU A C 1
ATOM 1356 O O . LEU A 1 173 ? -9.994 2.720 -10.289 1.00 95.31 173 LEU A O 1
ATOM 1360 N N . PHE A 1 174 ? -9.214 2.652 -8.189 1.00 94.19 174 PHE A N 1
ATOM 1361 C CA . PHE A 1 174 ? -7.811 2.803 -8.578 1.00 94.19 174 PHE A CA 1
ATOM 1362 C C . PHE A 1 174 ? -7.380 1.689 -9.545 1.00 94.19 174 PHE A C 1
ATOM 1364 O O . PHE A 1 174 ? -6.817 1.965 -10.605 1.00 94.19 174 PHE A O 1
ATOM 1371 N N . GLY A 1 175 ? -7.723 0.436 -9.228 1.00 92.69 175 GLY A N 1
ATOM 1372 C CA . GLY A 1 175 ? -7.488 -0.708 -10.112 1.00 92.69 175 GLY A CA 1
ATOM 1373 C C . GLY A 1 175 ? -8.248 -0.621 -11.437 1.00 92.69 175 GLY A C 1
ATOM 1374 O O . GLY A 1 175 ? -7.698 -0.964 -12.482 1.00 92.69 175 GLY A O 1
ATOM 1375 N N . PHE A 1 176 ? -9.486 -0.116 -11.428 1.00 92.81 176 PHE A N 1
ATOM 1376 C CA . PHE A 1 176 ? -10.315 0.079 -12.626 1.00 92.81 176 PHE A CA 1
ATOM 1377 C C . PHE A 1 176 ? -9.697 1.012 -13.668 1.00 92.81 176 PHE A C 1
ATOM 1379 O O . PHE A 1 176 ? -10.015 0.873 -14.850 1.00 92.81 176 PHE A O 1
ATOM 1386 N N . GLY A 1 177 ? -8.737 1.857 -13.278 1.00 89.69 177 GLY A N 1
ATOM 1387 C CA . GLY A 1 177 ? -7.908 2.614 -14.217 1.00 89.69 177 GLY A CA 1
ATOM 1388 C C . GLY A 1 177 ? -7.230 1.744 -15.284 1.00 89.69 177 GLY A C 1
ATOM 1389 O O . GLY A 1 177 ? -7.091 2.194 -16.421 1.00 89.69 177 GLY A O 1
ATOM 1390 N N . TYR A 1 178 ? -6.898 0.487 -14.960 1.00 89.25 178 TYR A N 1
ATOM 1391 C CA . TYR A 1 178 ? -6.334 -0.484 -15.903 1.00 89.25 178 TYR A CA 1
ATOM 1392 C C . TYR A 1 178 ? -7.315 -0.849 -17.026 1.00 89.25 178 TYR A C 1
ATOM 1394 O O . TYR A 1 178 ? -7.007 -0.696 -18.205 1.00 89.25 178 TYR A O 1
ATOM 1402 N N . TRP A 1 179 ? -8.524 -1.293 -16.676 1.00 91.00 179 TRP A N 1
ATOM 1403 C CA . TRP A 1 179 ? -9.520 -1.744 -17.655 1.00 91.00 179 TRP A CA 1
ATOM 1404 C C . TRP A 1 179 ? -10.162 -0.591 -18.427 1.00 91.00 179 TRP A C 1
ATOM 1406 O O . TRP A 1 179 ? -10.488 -0.741 -19.601 1.00 91.00 179 TRP A O 1
ATOM 1416 N N . LEU A 1 180 ? -10.330 0.565 -17.780 1.00 89.12 180 LEU A N 1
ATOM 1417 C CA . LEU A 1 180 ? -10.858 1.781 -18.405 1.00 89.12 180 LEU A CA 1
ATOM 1418 C C . LEU A 1 180 ? -9.806 2.525 -19.242 1.00 89.12 180 LEU A C 1
ATOM 1420 O O . LEU A 1 180 ? -10.122 3.545 -19.850 1.00 89.12 180 LEU A O 1
ATOM 1424 N N . ASN A 1 181 ? -8.571 2.016 -19.280 1.00 85.94 181 ASN A N 1
ATOM 1425 C CA . ASN A 1 181 ? -7.457 2.566 -20.042 1.00 85.94 181 ASN A CA 1
ATOM 1426 C C . ASN A 1 181 ? -7.194 4.057 -19.737 1.00 85.94 181 ASN A C 1
ATOM 1428 O O . ASN A 1 181 ? -6.986 4.887 -20.629 1.00 85.94 181 ASN A O 1
ATOM 1432 N N . ILE A 1 182 ? -7.267 4.411 -18.448 1.00 87.62 182 ILE A N 1
ATOM 1433 C CA . ILE A 1 182 ? -7.129 5.788 -17.972 1.00 87.62 182 ILE A CA 1
ATOM 1434 C C . ILE A 1 182 ? -5.644 6.113 -17.802 1.00 87.62 182 ILE A C 1
ATOM 1436 O O . ILE A 1 182 ? -4.937 5.480 -17.019 1.00 87.62 182 ILE A O 1
ATOM 1440 N N . HIS A 1 183 ? -5.203 7.165 -18.491 1.00 85.06 183 HIS A N 1
ATOM 1441 C CA . HIS A 1 183 ? -3.823 7.661 -18.458 1.00 85.06 183 HIS A CA 1
ATOM 1442 C C . HIS A 1 183 ? -3.715 9.066 -17.839 1.00 85.06 183 HIS A C 1
ATOM 1444 O O . HIS A 1 183 ? -2.806 9.833 -18.146 1.00 85.06 183 HIS A O 1
ATOM 1450 N N . SER A 1 184 ? -4.674 9.440 -16.986 1.00 88.25 184 SER A N 1
ATOM 1451 C CA . SER A 1 184 ? -4.724 10.760 -16.347 1.00 88.25 184 SER A CA 1
ATOM 1452 C C . SER A 1 184 ? -4.178 10.711 -14.923 1.00 88.25 184 SER A C 1
ATOM 1454 O O . SER A 1 184 ? -4.706 9.992 -14.079 1.00 88.25 184 SER A O 1
ATOM 1456 N N . PHE A 1 185 ? -3.170 11.535 -14.631 1.00 88.75 185 PHE A N 1
ATOM 1457 C CA . PHE A 1 185 ? -2.602 11.678 -13.286 1.00 88.75 185 PHE A CA 1
ATOM 1458 C C . PHE A 1 185 ? -3.651 12.089 -12.244 1.00 88.75 185 PHE A C 1
ATOM 1460 O O . PHE A 1 185 ? -3.743 11.487 -11.175 1.00 88.75 185 PHE A O 1
ATOM 1467 N N . TYR A 1 186 ? -4.490 13.074 -12.578 1.00 90.94 186 TYR A N 1
ATOM 1468 C CA . TYR A 1 186 ? -5.493 13.613 -11.659 1.00 90.94 186 TYR A CA 1
ATOM 1469 C C . TYR A 1 186 ? -6.524 12.571 -11.225 1.00 90.94 186 TYR A C 1
ATOM 1471 O O . TYR A 1 186 ? -7.013 12.633 -10.101 1.00 90.94 186 TYR A O 1
ATOM 1479 N N . TYR A 1 187 ? -6.826 11.595 -12.085 1.00 93.00 187 TYR A N 1
ATOM 1480 C CA . TYR A 1 187 ? -7.705 10.488 -11.725 1.00 93.00 187 TYR A CA 1
ATOM 1481 C C . TYR A 1 187 ? -7.126 9.685 -10.555 1.00 93.00 187 TYR A C 1
ATOM 1483 O O . TYR A 1 187 ? -7.779 9.535 -9.523 1.00 93.00 187 TYR A O 1
ATOM 1491 N N . PHE A 1 188 ? -5.875 9.234 -10.690 1.00 93.06 188 PHE A N 1
ATOM 1492 C CA . PHE A 1 188 ? -5.195 8.459 -9.654 1.00 93.06 188 PHE A CA 1
ATOM 1493 C C . PHE A 1 188 ? -4.990 9.275 -8.377 1.00 93.06 188 PHE A C 1
ATOM 1495 O O . PHE A 1 188 ? -5.220 8.762 -7.285 1.00 93.06 188 PHE A O 1
ATOM 1502 N N . LEU A 1 189 ? -4.651 10.561 -8.505 1.00 94.50 189 LEU A N 1
ATOM 1503 C CA . LEU A 1 189 ? -4.499 11.469 -7.369 1.00 94.50 189 LEU A CA 1
ATOM 1504 C C . LEU A 1 189 ? -5.799 11.616 -6.564 1.00 94.50 189 LEU A C 1
ATOM 1506 O O . LEU A 1 189 ? -5.788 11.464 -5.342 1.00 94.50 189 LEU A O 1
ATOM 1510 N N . ILE A 1 190 ? -6.925 11.899 -7.229 1.00 95.25 190 ILE A N 1
ATOM 1511 C CA . ILE A 1 190 ? -8.221 12.109 -6.562 1.00 95.25 190 ILE A CA 1
ATOM 1512 C C . ILE A 1 190 ? -8.697 10.814 -5.905 1.00 95.25 190 ILE A C 1
ATOM 1514 O O . ILE A 1 190 ? -9.079 10.828 -4.735 1.00 95.25 190 ILE A O 1
ATOM 1518 N N . ILE A 1 191 ? -8.648 9.695 -6.632 1.00 95.62 191 ILE A N 1
ATOM 1519 C CA . ILE A 1 191 ? -9.085 8.397 -6.112 1.00 95.62 191 ILE A CA 1
ATOM 1520 C C . ILE A 1 191 ? -8.248 7.986 -4.902 1.00 95.62 191 ILE A C 1
ATOM 1522 O O . ILE A 1 191 ? -8.818 7.593 -3.884 1.00 95.62 191 ILE A O 1
ATOM 1526 N N . GLN A 1 192 ? -6.923 8.138 -4.967 1.00 94.62 192 GLN A N 1
ATOM 1527 C CA . GLN A 1 192 ? -6.056 7.804 -3.844 1.00 94.62 192 GLN A CA 1
ATOM 1528 C C . GLN A 1 192 ? -6.314 8.729 -2.646 1.00 94.62 192 GLN A C 1
ATOM 1530 O O . GLN A 1 192 ? -6.415 8.268 -1.513 1.00 94.62 192 GLN A O 1
ATOM 1535 N N . THR A 1 193 ? -6.494 10.029 -2.876 1.00 95.81 193 THR A N 1
ATOM 1536 C CA . THR A 1 193 ? -6.790 10.989 -1.802 1.00 95.81 193 THR A CA 1
ATOM 1537 C C . THR A 1 193 ? -8.097 10.643 -1.080 1.00 95.81 193 THR A C 1
ATOM 1539 O O . THR A 1 193 ? -8.157 10.648 0.152 1.00 95.81 193 THR A O 1
ATOM 1542 N N . LEU A 1 194 ? -9.140 10.284 -1.835 1.00 95.69 194 LEU A N 1
ATOM 1543 C CA . LEU A 1 194 ? -10.413 9.830 -1.275 1.00 95.69 194 LEU A CA 1
ATOM 1544 C C . LEU A 1 194 ? -10.258 8.502 -0.530 1.00 95.69 194 LEU A C 1
ATOM 1546 O O . LEU A 1 194 ? -10.775 8.375 0.580 1.00 95.69 194 LEU A O 1
ATOM 1550 N N . ALA A 1 195 ? -9.496 7.547 -1.074 1.00 95.31 195 ALA A N 1
ATOM 1551 C CA . ALA A 1 195 ? -9.177 6.304 -0.376 1.00 95.31 195 ALA A CA 1
ATOM 1552 C C . ALA A 1 195 ? -8.531 6.583 0.993 1.00 95.31 195 ALA A C 1
ATOM 1554 O O . ALA A 1 195 ? -8.975 6.028 1.996 1.00 95.31 195 ALA A O 1
ATOM 1555 N N . GLY A 1 196 ? -7.567 7.509 1.060 1.00 94.19 196 GLY A N 1
ATOM 1556 C CA . GLY A 1 196 ? -6.906 7.919 2.304 1.00 94.19 196 GLY A CA 1
ATOM 1557 C C . GLY A 1 196 ? -7.862 8.489 3.347 1.00 94.19 196 GLY A C 1
ATOM 1558 O O . GLY A 1 196 ? -7.773 8.138 4.526 1.00 94.19 196 GLY A O 1
ATOM 1559 N N . LEU A 1 197 ? -8.831 9.303 2.921 1.00 94.56 197 LEU A N 1
ATOM 1560 C CA . LEU A 1 197 ? -9.851 9.850 3.813 1.00 94.56 197 LEU A CA 1
ATOM 1561 C C . LEU A 1 197 ? -10.677 8.736 4.469 1.00 94.56 197 LEU A C 1
ATOM 1563 O O . LEU A 1 197 ? -10.817 8.723 5.690 1.00 94.56 197 LEU A O 1
ATOM 1567 N N . PHE A 1 198 ? -11.181 7.773 3.694 1.00 94.19 198 PHE A N 1
ATOM 1568 C CA . PHE A 1 198 ? -11.959 6.657 4.247 1.00 94.19 198 PHE A CA 1
ATOM 1569 C C . PHE A 1 198 ? -11.099 5.710 5.090 1.00 94.19 198 PHE A C 1
ATOM 1571 O O . PHE A 1 198 ? -11.532 5.279 6.165 1.00 94.19 198 PHE A O 1
ATOM 1578 N N . GLN A 1 199 ? -9.862 5.455 4.661 1.00 93.62 199 GLN A N 1
ATOM 1579 C CA . GLN A 1 199 ? -8.936 4.547 5.335 1.00 93.62 199 GLN A CA 1
ATOM 1580 C C . GLN A 1 199 ? -8.525 5.067 6.716 1.00 93.62 199 GLN A C 1
ATOM 1582 O O . GLN A 1 199 ? -8.353 4.283 7.651 1.00 93.62 199 GLN A O 1
ATOM 1587 N N . SER A 1 200 ? -8.454 6.391 6.880 1.00 92.38 200 SER A N 1
ATOM 1588 C CA . SER A 1 200 ? -8.110 7.054 8.143 1.00 92.38 200 SER A CA 1
ATOM 1589 C C . SER A 1 200 ? -9.074 6.778 9.300 1.00 92.38 200 SER A C 1
ATOM 1591 O O . SER A 1 200 ? -8.746 7.021 10.462 1.00 92.38 200 SER A O 1
ATOM 1593 N N . THR A 1 201 ? -10.268 6.253 9.018 1.00 90.38 201 THR A N 1
ATOM 1594 C CA . THR A 1 201 ? -11.262 5.918 10.047 1.00 90.38 201 THR A CA 1
ATOM 1595 C C . THR A 1 201 ? -11.023 4.544 10.678 1.00 90.38 201 THR A C 1
ATOM 1597 O O . THR A 1 201 ? -11.473 4.300 11.799 1.00 90.38 201 THR A O 1
ATOM 1600 N N . GLY A 1 202 ? -10.284 3.655 10.003 1.00 87.25 2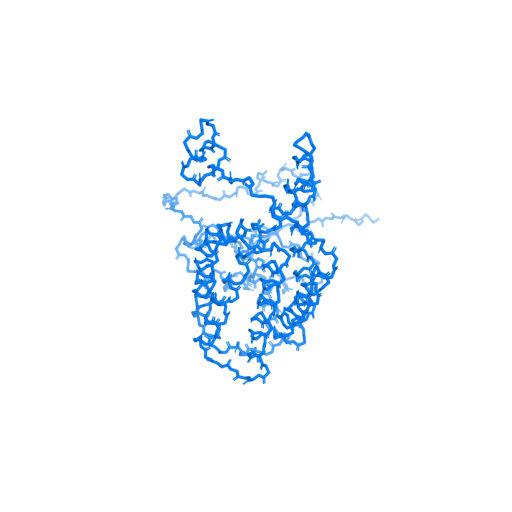02 GLY A N 1
ATOM 1601 C CA . GLY A 1 202 ? -10.127 2.255 10.401 1.00 87.25 202 GLY A CA 1
ATOM 1602 C C . GLY A 1 202 ? -9.357 2.078 11.709 1.00 87.25 202 GLY A C 1
ATOM 1603 O O . GLY A 1 202 ? -9.856 1.448 12.643 1.00 87.25 202 GLY A O 1
ATOM 1604 N N . TRP A 1 203 ? -8.165 2.675 11.802 1.00 86.25 203 TRP A N 1
ATOM 1605 C CA . TRP A 1 203 ? -7.296 2.550 12.977 1.00 86.25 203 TRP A CA 1
ATOM 1606 C C . TRP A 1 203 ? -7.932 3.070 14.283 1.00 86.25 203 TRP A C 1
ATOM 1608 O O . TRP A 1 203 ? -8.041 2.285 15.231 1.00 86.25 203 TRP A O 1
ATOM 1618 N N . PRO A 1 204 ? -8.411 4.331 14.374 1.00 85.12 204 PRO A N 1
ATOM 1619 C CA . PRO A 1 204 ? -9.008 4.836 15.612 1.00 85.12 204 PRO A CA 1
ATOM 1620 C C . PRO A 1 204 ? -10.269 4.064 16.011 1.00 85.12 204 PRO A C 1
ATOM 1622 O O . PRO A 1 204 ? -10.461 3.774 17.192 1.00 85.12 204 PRO A O 1
ATOM 1625 N N . SER A 1 205 ? -11.085 3.647 15.037 1.00 84.25 205 SER A N 1
ATOM 1626 C CA . SER A 1 205 ? -12.273 2.829 15.298 1.00 84.25 205 SER A CA 1
ATOM 1627 C C . SER A 1 205 ? -11.906 1.463 15.881 1.00 84.25 205 SER A C 1
ATOM 1629 O O . SER A 1 205 ? -12.491 1.047 16.880 1.00 84.25 205 SER A O 1
ATOM 1631 N N . ALA A 1 206 ? -10.909 0.775 15.317 1.00 84.50 206 ALA A N 1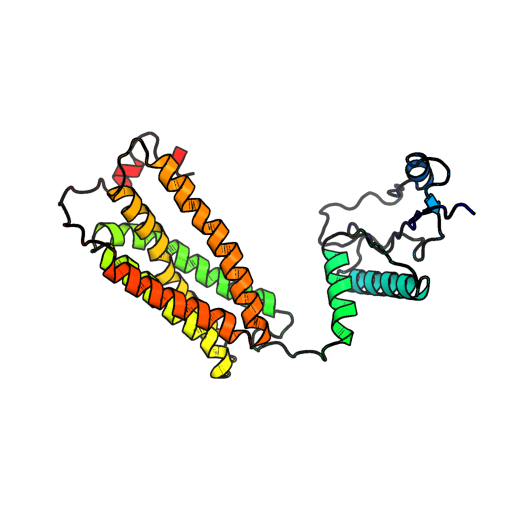
ATOM 1632 C CA . ALA A 1 206 ? -10.468 -0.528 15.812 1.00 84.50 206 ALA A CA 1
ATOM 1633 C C . ALA A 1 206 ? -9.878 -0.438 17.231 1.00 84.50 206 ALA A C 1
ATOM 1635 O O . ALA A 1 206 ? -10.240 -1.226 18.110 1.00 84.50 206 ALA A O 1
ATOM 1636 N N . VAL A 1 207 ? -9.043 0.575 17.492 1.00 84.19 207 VAL A N 1
ATOM 1637 C CA . VAL A 1 207 ? -8.486 0.838 18.828 1.00 84.19 207 VAL A CA 1
ATOM 1638 C C . VAL A 1 207 ? -9.598 1.114 19.845 1.00 84.19 207 VAL A C 1
ATOM 1640 O O . VAL A 1 207 ? -9.535 0.622 20.979 1.00 84.19 207 VAL A O 1
ATOM 1643 N N . ALA A 1 208 ? -10.636 1.854 19.450 1.00 82.38 208 ALA A N 1
ATOM 1644 C CA . ALA A 1 208 ? -11.791 2.125 20.294 1.00 82.38 208 ALA A CA 1
ATOM 1645 C C . ALA A 1 208 ? -12.627 0.858 20.566 1.00 82.38 208 ALA A C 1
ATOM 1647 O O . ALA A 1 208 ? -13.019 0.632 21.712 1.00 82.38 208 ALA A O 1
ATOM 1648 N N . VAL A 1 209 ? -12.842 -0.025 19.578 1.00 81.31 209 VAL A N 1
ATOM 1649 C CA . VAL A 1 209 ? -13.517 -1.327 19.782 1.00 81.31 209 VAL A CA 1
ATOM 1650 C C . VAL A 1 209 ? -12.775 -2.174 20.820 1.00 81.31 209 VAL A C 1
ATOM 1652 O O . VAL A 1 209 ? -13.378 -2.613 21.801 1.00 81.31 209 VAL A O 1
ATOM 1655 N N . ILE A 1 210 ? -11.460 -2.353 20.660 1.00 83.19 210 ILE A N 1
ATOM 1656 C CA . ILE A 1 210 ? -10.637 -3.148 21.589 1.00 83.19 210 ILE A CA 1
ATOM 1657 C C . ILE A 1 210 ? -10.632 -2.508 22.979 1.00 83.19 210 ILE A C 1
ATOM 1659 O O . ILE A 1 210 ? -10.746 -3.195 23.995 1.00 83.19 210 ILE A O 1
ATOM 1663 N N . GLY A 1 211 ? -10.537 -1.178 23.039 1.00 77.19 211 GLY A N 1
ATOM 1664 C CA . GLY A 1 211 ? -10.590 -0.437 24.293 1.00 77.19 211 GLY A CA 1
ATOM 1665 C C . GLY A 1 211 ? -11.906 -0.602 25.052 1.00 77.19 211 GLY A C 1
ATOM 1666 O O . GLY A 1 211 ? -11.884 -0.601 26.281 1.00 77.19 211 GLY A O 1
ATOM 1667 N N . ASN A 1 212 ? -13.016 -0.777 24.332 1.00 78.44 212 ASN A N 1
ATOM 1668 C CA . ASN A 1 212 ? -14.341 -0.992 24.906 1.00 78.44 212 ASN A CA 1
ATOM 1669 C C . ASN A 1 212 ? -14.560 -2.440 25.378 1.00 78.44 212 ASN A C 1
ATOM 1671 O O . ASN A 1 212 ? -15.229 -2.655 26.384 1.00 78.44 212 ASN A O 1
ATOM 1675 N N . TRP A 1 213 ? -14.016 -3.435 24.672 1.00 75.94 213 TRP A N 1
ATOM 1676 C CA . TRP A 1 213 ? -14.283 -4.853 24.953 1.00 75.94 213 TRP A CA 1
ATOM 1677 C C . TRP A 1 213 ? -13.424 -5.449 26.073 1.00 75.94 213 TRP A C 1
ATOM 1679 O O . TRP A 1 213 ? -13.838 -6.407 26.727 1.00 75.94 213 TRP A O 1
ATOM 1689 N N . PHE A 1 214 ? -12.232 -4.899 26.325 1.00 78.50 214 PHE A N 1
ATOM 1690 C CA . PHE A 1 214 ? -11.265 -5.524 27.228 1.00 78.50 214 PHE A CA 1
ATOM 1691 C C . PHE A 1 214 ? -10.945 -4.679 28.469 1.00 78.50 214 PHE A C 1
ATOM 1693 O O . PHE A 1 214 ? -10.610 -3.497 28.393 1.00 78.50 214 PHE A O 1
ATOM 1700 N N . ARG A 1 215 ? -10.979 -5.315 29.654 1.00 72.56 215 ARG A N 1
ATOM 1701 C CA . ARG A 1 215 ? -10.636 -4.677 30.944 1.00 72.56 215 ARG A CA 1
ATOM 1702 C C . ARG A 1 215 ? -9.177 -4.193 30.962 1.00 72.56 215 ARG A C 1
ATOM 1704 O O . ARG A 1 215 ? -8.273 -4.884 30.488 1.00 72.56 215 ARG A O 1
ATOM 1711 N N . LYS A 1 216 ? -8.934 -3.055 31.634 1.00 71.19 216 LYS A N 1
ATOM 1712 C CA . LYS A 1 216 ? -7.633 -2.347 31.704 1.00 71.19 216 LYS A CA 1
ATOM 1713 C C . LYS A 1 216 ? -6.425 -3.252 32.014 1.00 71.19 216 LYS A C 1
ATOM 1715 O O . LYS A 1 216 ? -5.375 -3.074 31.412 1.00 71.19 216 LYS A O 1
ATOM 1720 N N . LYS A 1 217 ? -6.578 -4.264 32.881 1.00 76.25 217 LYS A N 1
ATOM 1721 C CA . LYS A 1 217 ? -5.478 -5.137 33.347 1.00 76.25 217 LYS A CA 1
ATOM 1722 C C . LYS A 1 217 ? -4.864 -6.044 32.262 1.00 76.25 217 LYS A C 1
ATOM 1724 O O . LYS A 1 217 ? -3.710 -6.423 32.399 1.00 76.25 217 LYS A O 1
ATOM 1729 N N . LYS A 1 218 ? -5.604 -6.403 31.200 1.00 78.19 218 LYS A N 1
ATOM 1730 C CA . LYS A 1 218 ? -5.112 -7.279 30.105 1.00 78.19 218 LYS A CA 1
ATOM 1731 C C . LYS A 1 218 ? -5.019 -6.575 28.743 1.00 78.19 218 LYS A C 1
ATOM 1733 O O . LYS A 1 218 ? -4.622 -7.195 27.762 1.00 78.19 218 LYS A O 1
ATOM 1738 N N . ARG A 1 219 ? -5.358 -5.281 28.675 1.00 79.75 219 ARG A N 1
ATOM 1739 C CA . ARG A 1 219 ? -5.457 -4.522 27.418 1.00 79.75 219 ARG A CA 1
ATOM 1740 C C . ARG A 1 219 ? -4.128 -4.439 26.660 1.00 79.75 219 ARG A C 1
ATOM 1742 O O . ARG A 1 219 ? -4.147 -4.536 25.442 1.00 79.75 219 ARG A O 1
ATOM 1749 N N . GLY A 1 220 ? -2.996 -4.317 27.360 1.00 81.88 220 GLY A N 1
ATOM 1750 C CA . GLY A 1 220 ? -1.669 -4.251 26.731 1.00 81.88 220 GLY A CA 1
ATOM 1751 C C . GLY A 1 220 ? -1.299 -5.521 25.956 1.00 81.88 220 GLY A C 1
ATOM 1752 O O . GLY A 1 220 ? -0.931 -5.436 24.791 1.00 81.88 220 GLY A O 1
ATOM 1753 N N . LEU A 1 221 ? -1.484 -6.701 26.562 1.00 85.38 221 LEU A N 1
ATOM 1754 C CA . LEU A 1 221 ? -1.229 -7.987 25.898 1.00 85.38 221 LEU A CA 1
ATOM 1755 C C . LEU A 1 221 ? -2.127 -8.171 24.667 1.00 85.38 221 LEU A C 1
ATOM 1757 O O . LEU A 1 221 ? -1.664 -8.604 23.618 1.00 85.38 221 LEU A O 1
ATOM 1761 N N . ILE A 1 222 ? -3.404 -7.807 24.790 1.00 85.00 222 ILE A N 1
ATOM 1762 C CA . ILE A 1 222 ? -4.381 -7.941 23.705 1.00 85.00 222 ILE A CA 1
ATOM 1763 C C . ILE A 1 222 ? -4.064 -6.977 22.561 1.00 85.00 222 ILE A C 1
ATOM 1765 O O . ILE A 1 222 ? -4.111 -7.386 21.408 1.00 85.00 222 ILE A O 1
ATOM 1769 N N . MET A 1 223 ? -3.680 -5.734 22.865 1.00 83.44 223 MET A N 1
ATOM 1770 C CA . MET A 1 223 ? -3.206 -4.779 21.858 1.00 83.44 223 MET A CA 1
ATOM 1771 C C . MET A 1 223 ? -1.929 -5.268 21.167 1.00 83.44 223 MET A C 1
ATOM 1773 O O . MET A 1 223 ? -1.806 -5.105 19.960 1.00 83.44 223 MET A O 1
ATOM 1777 N N . GLY A 1 224 ? -1.009 -5.906 21.899 1.00 86.56 224 GLY A N 1
ATOM 1778 C CA . GLY A 1 224 ? 0.203 -6.495 21.325 1.00 86.56 224 GLY A CA 1
ATOM 1779 C C . GLY A 1 224 ? -0.094 -7.639 20.352 1.00 86.56 224 GLY A C 1
ATOM 1780 O O . GLY A 1 224 ? 0.403 -7.631 19.229 1.00 86.56 224 GLY A O 1
ATOM 1781 N N . ILE A 1 225 ? -0.950 -8.588 20.752 1.00 87.94 225 ILE A N 1
ATOM 1782 C CA . ILE A 1 225 ? -1.386 -9.696 19.884 1.00 87.94 225 ILE A CA 1
ATOM 1783 C C . ILE A 1 225 ? -2.161 -9.161 18.679 1.00 87.94 225 ILE A C 1
ATOM 1785 O O . ILE A 1 225 ? -1.931 -9.603 17.558 1.00 87.94 225 ILE A O 1
ATOM 1789 N N . TRP A 1 226 ? -3.055 -8.194 18.895 1.00 85.50 226 TRP A N 1
ATOM 1790 C CA . TRP A 1 226 ? -3.787 -7.550 17.814 1.00 85.50 226 TRP A CA 1
ATOM 1791 C C . TRP A 1 226 ? -2.818 -6.899 16.826 1.00 85.50 226 TRP A C 1
ATOM 1793 O O . TRP A 1 226 ? -2.880 -7.214 15.648 1.00 85.50 226 TRP A O 1
ATOM 1803 N N . ASN A 1 227 ? -1.830 -6.125 17.281 1.00 87.12 227 ASN A N 1
ATOM 1804 C CA . ASN A 1 227 ? -0.881 -5.461 16.385 1.00 87.12 227 ASN A CA 1
ATOM 1805 C C . ASN A 1 227 ? -0.054 -6.435 15.514 1.00 87.12 227 ASN A C 1
ATOM 1807 O O . ASN A 1 227 ? 0.395 -6.064 14.430 1.00 87.12 227 ASN A O 1
ATOM 1811 N N . ALA A 1 228 ? 0.103 -7.700 15.927 1.00 88.44 228 ALA A N 1
ATOM 1812 C CA . ALA A 1 228 ? 0.733 -8.730 15.097 1.00 88.44 228 ALA A CA 1
ATOM 1813 C C . ALA A 1 228 ? -0.037 -9.000 13.787 1.00 88.44 228 ALA A C 1
ATOM 1815 O O . ALA A 1 228 ? 0.571 -9.419 12.798 1.00 88.44 228 ALA A O 1
ATOM 1816 N N . HIS A 1 229 ? -1.345 -8.701 13.734 1.00 88.81 229 HIS A N 1
ATOM 1817 C CA . HIS A 1 229 ? -2.123 -8.793 12.498 1.00 88.81 229 HIS A CA 1
ATOM 1818 C C . HIS A 1 229 ? -1.545 -7.902 11.394 1.00 88.81 229 HIS A C 1
ATOM 1820 O O . HIS A 1 229 ? -1.695 -8.227 10.221 1.00 88.81 229 HIS A O 1
ATOM 1826 N N . THR A 1 230 ? -0.903 -6.776 11.736 1.00 87.06 230 THR A N 1
ATOM 1827 C CA . THR A 1 230 ? -0.372 -5.816 10.758 1.00 87.06 230 THR A CA 1
ATOM 1828 C C . THR A 1 230 ? 0.745 -6.459 9.947 1.00 87.06 230 THR A C 1
ATOM 1830 O O . THR A 1 230 ? 0.756 -6.374 8.722 1.00 87.06 230 THR A O 1
ATOM 1833 N N . SER A 1 231 ? 1.635 -7.195 10.615 1.00 90.44 231 SER A N 1
ATOM 1834 C CA . SER A 1 231 ? 2.697 -7.953 9.952 1.00 90.44 231 SER A CA 1
ATOM 1835 C C . SER A 1 231 ? 2.130 -9.045 9.042 1.00 90.44 231 SER A C 1
ATOM 1837 O O . SER A 1 231 ? 2.569 -9.182 7.902 1.00 90.44 231 SER A O 1
ATOM 1839 N N . ILE A 1 232 ? 1.116 -9.783 9.511 1.00 91.31 232 ILE A N 1
ATOM 1840 C CA . ILE A 1 232 ? 0.438 -10.820 8.713 1.00 91.31 232 ILE A CA 1
ATOM 1841 C C . ILE A 1 232 ? -0.240 -10.196 7.484 1.0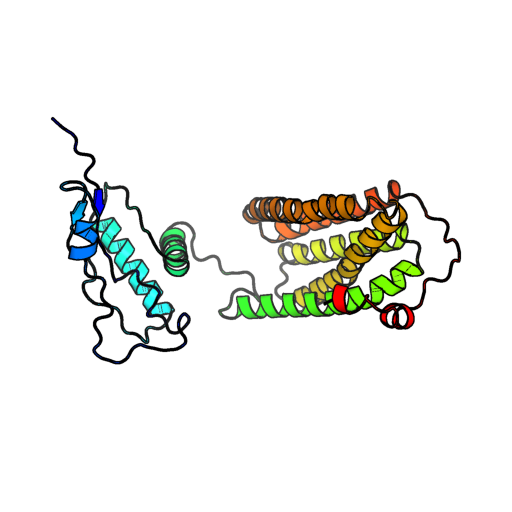0 91.31 232 ILE A C 1
ATOM 1843 O O . ILE A 1 232 ? -0.135 -10.728 6.377 1.00 91.31 232 ILE A O 1
ATOM 1847 N N . GLY A 1 233 ? -0.894 -9.046 7.658 1.00 89.94 233 GLY A N 1
ATOM 1848 C CA . GLY A 1 233 ? -1.524 -8.275 6.589 1.00 89.94 233 GLY A CA 1
ATOM 1849 C C . GLY A 1 233 ? -0.520 -7.803 5.538 1.00 89.94 233 GLY A C 1
ATOM 1850 O O . GLY A 1 233 ? -0.759 -7.983 4.351 1.00 89.94 233 GLY A O 1
ATOM 1851 N N . ASN A 1 234 ? 0.639 -7.289 5.953 1.00 89.50 234 ASN A N 1
ATOM 1852 C CA . ASN A 1 234 ? 1.681 -6.839 5.025 1.00 89.50 234 ASN A CA 1
ATOM 1853 C C . ASN A 1 234 ? 2.252 -7.992 4.184 1.00 89.50 234 ASN A C 1
ATOM 1855 O O . ASN A 1 234 ? 2.446 -7.839 2.976 1.00 89.50 234 ASN A O 1
ATOM 1859 N N . ILE A 1 235 ? 2.491 -9.153 4.805 1.00 92.44 235 ILE A N 1
ATOM 1860 C CA . ILE A 1 235 ? 2.993 -10.347 4.109 1.00 92.44 235 ILE A CA 1
ATOM 1861 C C . ILE A 1 235 ? 1.937 -10.865 3.128 1.00 92.44 235 ILE A C 1
ATOM 1863 O O . ILE A 1 235 ? 2.210 -10.996 1.937 1.00 92.44 235 ILE A O 1
ATOM 1867 N N . SER A 1 236 ? 0.720 -11.124 3.613 1.00 91.38 236 SER A N 1
ATOM 1868 C CA . SER A 1 236 ? -0.370 -11.649 2.782 1.00 91.38 236 SER A CA 1
ATOM 1869 C C . SER A 1 236 ? -0.768 -10.682 1.665 1.00 91.38 236 SER A C 1
ATOM 1871 O O . SER A 1 236 ? -0.930 -11.112 0.527 1.00 91.38 236 SER A O 1
ATOM 1873 N N . GLY A 1 237 ? -0.837 -9.379 1.944 1.00 89.56 237 GLY A N 1
ATOM 1874 C CA . GLY A 1 237 ? -1.124 -8.343 0.954 1.00 89.56 237 GLY A CA 1
ATOM 1875 C C . GLY A 1 237 ? -0.073 -8.282 -0.151 1.00 89.56 237 GLY A C 1
ATOM 1876 O O . GLY A 1 237 ? -0.431 -8.244 -1.326 1.00 89.56 237 GLY A O 1
ATOM 1877 N N . SER A 1 238 ? 1.214 -8.364 0.202 1.00 90.06 238 SER A N 1
ATOM 1878 C CA . SER A 1 238 ? 2.304 -8.392 -0.785 1.00 90.06 238 SER A CA 1
ATOM 1879 C C . SER A 1 238 ? 2.255 -9.649 -1.658 1.00 90.06 238 SER A C 1
ATOM 1881 O O . SER A 1 238 ? 2.458 -9.561 -2.867 1.00 90.06 238 SER A O 1
ATOM 1883 N N . LEU A 1 239 ? 1.945 -10.811 -1.070 1.00 91.75 239 LEU A N 1
ATOM 1884 C CA . LEU A 1 239 ? 1.798 -12.073 -1.805 1.00 91.75 239 LEU A CA 1
ATOM 1885 C C . LEU A 1 239 ? 0.610 -12.036 -2.771 1.00 91.75 239 LEU A C 1
ATOM 1887 O O . LEU A 1 239 ? 0.760 -12.393 -3.936 1.00 91.75 239 LEU A O 1
ATOM 1891 N N . ILE A 1 240 ? -0.550 -11.563 -2.304 1.00 90.06 240 ILE A N 1
ATOM 1892 C CA . ILE A 1 240 ? -1.756 -11.408 -3.125 1.00 90.06 240 ILE A CA 1
ATOM 1893 C C . ILE A 1 240 ? -1.477 -10.438 -4.277 1.00 90.06 240 ILE A C 1
ATOM 1895 O O . ILE A 1 240 ? -1.720 -10.775 -5.433 1.00 90.06 240 ILE A O 1
ATOM 1899 N N . ALA A 1 241 ? -0.912 -9.263 -3.987 1.00 87.94 241 ALA A N 1
ATOM 1900 C CA . ALA A 1 241 ? -0.579 -8.281 -5.011 1.00 87.94 241 ALA A CA 1
ATOM 1901 C C . ALA A 1 241 ? 0.404 -8.855 -6.041 1.00 87.94 241 ALA A C 1
ATOM 1903 O O . ALA A 1 241 ? 0.150 -8.721 -7.236 1.00 87.94 241 ALA A O 1
ATOM 1904 N N . SER A 1 242 ? 1.468 -9.536 -5.593 1.00 87.69 242 SER A N 1
ATOM 1905 C CA . SER A 1 242 ? 2.475 -10.151 -6.467 1.00 87.69 242 SER A CA 1
ATOM 1906 C C . SER A 1 242 ? 1.901 -11.238 -7.368 1.00 87.69 242 SER A C 1
ATOM 1908 O O . SER A 1 242 ? 2.291 -11.312 -8.526 1.00 87.69 242 SER A O 1
ATOM 1910 N N . TYR A 1 243 ? 0.989 -12.066 -6.859 1.00 89.00 243 TYR A N 1
ATOM 1911 C CA . TYR A 1 243 ? 0.333 -13.103 -7.653 1.00 89.00 243 TYR A CA 1
ATOM 1912 C C . TYR A 1 243 ? -0.553 -12.496 -8.747 1.00 89.00 243 TYR A C 1
ATOM 1914 O O . TYR A 1 243 ? -0.512 -12.912 -9.901 1.00 89.00 243 TYR A O 1
ATOM 1922 N N . PHE A 1 244 ? -1.329 -11.463 -8.407 1.00 89.44 244 PHE A N 1
ATOM 1923 C CA . PHE A 1 244 ? -2.225 -10.815 -9.364 1.00 89.44 244 PHE A CA 1
ATOM 1924 C C . PHE A 1 244 ? -1.516 -9.880 -10.350 1.00 89.44 244 PHE A C 1
ATOM 1926 O O . PHE A 1 244 ? -2.062 -9.627 -11.422 1.00 89.44 244 PHE A O 1
ATOM 1933 N N . LEU A 1 245 ? -0.294 -9.427 -10.044 1.00 85.50 245 LEU A N 1
ATOM 1934 C CA . LEU A 1 245 ? 0.512 -8.622 -10.967 1.00 85.50 245 LEU A CA 1
ATOM 1935 C C . LEU A 1 245 ? 0.776 -9.354 -12.292 1.00 85.50 245 LEU A C 1
ATOM 1937 O O . LEU A 1 245 ? 0.828 -8.694 -13.327 1.00 85.50 245 LEU A O 1
ATOM 1941 N N . GLU A 1 246 ? 0.879 -10.689 -12.284 1.00 81.38 246 GLU A N 1
ATOM 1942 C CA . GLU A 1 246 ? 1.064 -11.503 -13.499 1.00 81.38 246 GLU A CA 1
ATOM 1943 C C . GLU A 1 246 ? -0.119 -11.394 -14.480 1.00 81.38 246 GLU A C 1
ATOM 1945 O O . GLU A 1 246 ? 0.062 -11.533 -15.687 1.00 81.38 246 GLU A O 1
ATOM 1950 N N . TYR A 1 247 ? -1.321 -11.091 -13.978 1.00 82.44 247 TYR A N 1
ATOM 1951 C CA . TYR A 1 247 ? -2.546 -10.935 -14.773 1.00 82.44 247 TYR A CA 1
ATOM 1952 C C . TYR A 1 247 ? -2.848 -9.475 -15.146 1.00 82.44 247 TYR A C 1
ATOM 1954 O O . TYR A 1 247 ? -3.797 -9.207 -15.885 1.00 82.44 247 TYR A O 1
ATOM 1962 N N . GLY A 1 248 ? -2.069 -8.526 -14.621 1.00 85.50 248 GLY A N 1
ATOM 1963 C CA . GLY A 1 248 ? -2.239 -7.089 -14.820 1.00 85.50 248 GLY A CA 1
ATOM 1964 C C . GLY A 1 248 ? -2.366 -6.326 -13.503 1.00 85.50 248 GLY A C 1
ATOM 1965 O O . GLY A 1 248 ? -3.036 -6.754 -12.565 1.00 85.50 248 GLY A O 1
ATOM 1966 N N . TRP A 1 249 ? -1.759 -5.139 -13.447 1.00 88.62 249 TRP A N 1
ATOM 1967 C CA . TRP A 1 249 ? -1.661 -4.350 -12.215 1.00 88.62 249 TRP A CA 1
ATOM 1968 C C . TRP A 1 249 ? -3.016 -3.939 -11.623 1.00 88.62 249 TRP A C 1
ATOM 1970 O O . TRP A 1 249 ? -3.126 -3.797 -10.407 1.00 88.62 249 TRP A O 1
ATOM 1980 N N . GLY A 1 250 ? -4.063 -3.801 -12.445 1.00 90.31 250 GLY A N 1
ATOM 1981 C CA . GLY A 1 250 ? -5.412 -3.485 -11.970 1.00 90.31 250 GLY A CA 1
ATOM 1982 C C . GLY A 1 250 ? -5.981 -4.540 -11.014 1.00 90.31 250 GLY A C 1
ATOM 1983 O O . GLY A 1 250 ? -6.650 -4.193 -10.036 1.00 90.31 250 GLY A O 1
ATOM 1984 N N . TRP A 1 251 ? -5.662 -5.823 -11.230 1.00 91.12 251 TRP A N 1
ATOM 1985 C CA . TRP A 1 251 ? -6.111 -6.926 -10.373 1.00 91.12 251 TRP A CA 1
ATOM 1986 C C . TRP A 1 251 ? -5.517 -6.856 -8.965 1.00 91.12 251 TRP A C 1
ATOM 1988 O O . TRP A 1 251 ? -6.211 -7.170 -7.994 1.00 91.12 251 TRP A O 1
ATOM 1998 N N . SER A 1 252 ? -4.280 -6.368 -8.841 1.00 92.69 252 SER A N 1
ATOM 1999 C CA . SER A 1 252 ? -3.595 -6.183 -7.557 1.00 92.69 252 SER A CA 1
ATOM 2000 C C . SER A 1 252 ? -4.288 -5.165 -6.646 1.00 92.69 252 SER A C 1
ATOM 2002 O O . SER A 1 252 ? -4.068 -5.204 -5.440 1.00 92.69 252 SER A O 1
ATOM 2004 N N . PHE A 1 253 ? -5.152 -4.299 -7.186 1.00 92.69 253 PHE A N 1
ATOM 2005 C CA . PHE A 1 253 ? -5.953 -3.344 -6.411 1.00 92.69 253 PHE A CA 1
ATOM 2006 C C . PHE A 1 253 ? -7.435 -3.735 -6.341 1.00 92.69 253 PHE A C 1
ATOM 2008 O O . PHE A 1 253 ? -8.060 -3.612 -5.286 1.00 92.69 253 PHE A O 1
ATOM 2015 N N . ALA A 1 254 ? -8.000 -4.270 -7.427 1.00 94.25 254 ALA A N 1
ATOM 2016 C CA . ALA A 1 254 ? -9.409 -4.652 -7.470 1.00 94.25 254 ALA A CA 1
ATOM 2017 C C . ALA A 1 254 ? -9.747 -5.801 -6.507 1.00 94.25 254 ALA A C 1
ATOM 2019 O O . ALA A 1 254 ? -10.757 -5.730 -5.806 1.00 94.25 254 ALA A O 1
ATOM 2020 N N . ILE A 1 255 ? -8.906 -6.841 -6.432 1.00 93.31 255 ILE A N 1
ATOM 2021 C CA . ILE A 1 255 ? -9.174 -7.999 -5.566 1.00 93.31 255 ILE A CA 1
ATOM 2022 C C . ILE A 1 255 ? -9.070 -7.629 -4.079 1.00 93.31 255 ILE A C 1
ATOM 2024 O O . ILE A 1 255 ? -10.028 -7.899 -3.347 1.00 93.31 255 ILE A O 1
ATOM 2028 N N . PRO A 1 256 ? -7.995 -6.966 -3.597 1.00 92.12 256 PRO A N 1
ATOM 2029 C CA . PRO A 1 256 ? -7.949 -6.522 -2.204 1.00 92.12 256 PRO A CA 1
ATOM 2030 C C . PRO A 1 256 ? -9.043 -5.508 -1.863 1.00 92.12 256 PRO A C 1
ATOM 2032 O O . PRO A 1 256 ? -9.604 -5.564 -0.767 1.00 92.12 256 PRO A O 1
ATOM 2035 N N . GLY A 1 257 ? -9.391 -4.614 -2.794 1.00 93.62 257 GLY A N 1
ATOM 2036 C CA . GLY A 1 257 ? -10.487 -3.669 -2.603 1.00 93.62 257 GLY A CA 1
ATOM 2037 C C . GLY A 1 257 ? -11.835 -4.376 -2.415 1.00 93.62 257 GLY A C 1
ATOM 2038 O O . GLY A 1 257 ? -12.542 -4.093 -1.447 1.00 93.62 257 GLY A O 1
ATOM 2039 N N . LEU A 1 258 ? -12.142 -5.378 -3.247 1.00 95.25 258 LEU A N 1
ATOM 2040 C CA . LEU A 1 258 ? -13.350 -6.198 -3.110 1.00 95.25 258 LEU A CA 1
ATOM 2041 C C . LEU A 1 258 ? -13.365 -6.978 -1.791 1.00 95.25 258 LEU A C 1
ATOM 2043 O O . LEU A 1 258 ? -14.373 -6.986 -1.083 1.00 95.25 258 LEU A O 1
ATOM 2047 N N . LEU A 1 259 ? -12.238 -7.596 -1.428 1.00 94.00 259 LEU A N 1
ATOM 2048 C CA . LEU A 1 259 ? -12.093 -8.302 -0.157 1.00 94.00 259 LEU A CA 1
ATOM 2049 C C . LEU A 1 259 ? -12.343 -7.365 1.033 1.00 94.00 259 LEU A C 1
ATOM 2051 O O . LEU A 1 259 ? -13.038 -7.738 1.975 1.00 94.00 259 LEU A O 1
ATOM 2055 N N . THR A 1 260 ? -11.839 -6.132 0.969 1.00 93.94 260 THR A N 1
ATOM 2056 C CA . THR A 1 260 ? -12.044 -5.116 2.011 1.00 93.94 260 THR A CA 1
ATOM 2057 C C . THR A 1 260 ? -13.518 -4.730 2.146 1.00 93.94 260 THR A C 1
ATOM 2059 O O . THR A 1 260 ? -14.010 -4.618 3.268 1.00 93.94 260 THR A O 1
ATOM 2062 N N . ILE A 1 261 ? -14.253 -4.594 1.034 1.00 95.44 261 ILE A N 1
ATOM 2063 C CA . ILE A 1 261 ? -15.704 -4.338 1.058 1.00 95.44 261 ILE A CA 1
ATOM 2064 C C . ILE A 1 261 ? -16.443 -5.501 1.728 1.00 95.44 261 ILE A C 1
ATOM 2066 O O . ILE A 1 261 ? -17.250 -5.276 2.631 1.00 95.44 261 ILE A O 1
ATOM 2070 N N . ILE A 1 262 ? -16.151 -6.741 1.322 1.00 94.88 262 ILE A N 1
ATOM 2071 C CA . ILE A 1 262 ? -16.789 -7.942 1.882 1.00 94.88 262 ILE A CA 1
ATOM 2072 C C . ILE A 1 262 ? -16.511 -8.038 3.386 1.00 94.88 262 ILE A C 1
ATOM 2074 O O . ILE A 1 262 ? -17.435 -8.238 4.174 1.00 94.88 262 ILE A O 1
ATOM 2078 N N . LEU A 1 263 ? -15.260 -7.833 3.803 1.00 91.88 263 LEU A N 1
ATOM 2079 C CA . LEU A 1 263 ? -14.889 -7.820 5.216 1.00 91.88 263 LEU A CA 1
ATOM 2080 C C . LEU A 1 263 ? -15.578 -6.685 5.978 1.00 91.88 263 LEU A C 1
ATOM 2082 O O . LEU A 1 263 ? -16.038 -6.913 7.092 1.00 91.88 263 LEU A O 1
ATOM 2086 N N . GLY A 1 264 ? -15.717 -5.497 5.385 1.00 90.25 264 GLY A N 1
ATOM 2087 C CA . GLY A 1 264 ? -16.474 -4.389 5.972 1.00 90.25 264 GLY A CA 1
ATOM 2088 C C . GLY A 1 264 ? -17.937 -4.755 6.226 1.00 90.25 264 GLY A C 1
ATOM 2089 O O . GLY A 1 264 ? -18.463 -4.496 7.307 1.00 90.25 264 GLY A O 1
ATOM 2090 N N . MET A 1 265 ? -18.574 -5.446 5.279 1.00 91.69 265 MET A N 1
ATOM 2091 C CA . MET A 1 265 ? -19.946 -5.943 5.430 1.00 91.69 265 MET A CA 1
ATOM 2092 C C . MET A 1 265 ? -20.058 -7.046 6.491 1.00 91.69 265 MET A C 1
ATOM 2094 O O . MET A 1 265 ? -21.010 -7.066 7.270 1.00 91.69 265 MET A O 1
ATOM 2098 N N . ILE A 1 266 ? -19.075 -7.944 6.576 1.00 90.94 266 ILE A N 1
ATOM 2099 C CA . ILE A 1 266 ? -19.019 -8.968 7.629 1.00 90.94 266 ILE A CA 1
ATOM 2100 C C . ILE A 1 266 ? -18.849 -8.315 9.004 1.00 90.94 266 ILE A C 1
ATOM 2102 O O . ILE A 1 266 ? -19.557 -8.673 9.943 1.00 90.94 266 ILE A O 1
ATOM 2106 N N . VAL A 1 267 ? -17.960 -7.325 9.127 1.00 87.06 267 VAL A N 1
ATOM 2107 C CA . VAL A 1 267 ? -17.774 -6.545 10.359 1.00 87.06 267 VAL A CA 1
ATOM 2108 C C . VAL A 1 267 ? -19.068 -5.844 10.741 1.00 87.06 267 VAL A C 1
ATOM 2110 O O . VAL A 1 267 ? -19.446 -5.876 11.911 1.00 87.06 267 VAL A O 1
ATOM 2113 N N . PHE A 1 268 ? -19.797 -5.284 9.775 1.00 87.81 268 PHE A N 1
ATOM 2114 C CA . PHE A 1 268 ? -21.118 -4.741 10.044 1.00 87.81 268 PHE A CA 1
ATOM 2115 C C . PHE A 1 268 ? -22.032 -5.801 10.653 1.00 87.81 268 PHE A C 1
ATOM 2117 O O . PHE A 1 268 ? -22.662 -5.519 11.659 1.00 87.81 268 PHE A O 1
ATOM 2124 N N . LEU A 1 269 ? -22.112 -7.017 10.118 1.00 86.06 269 LEU A N 1
ATOM 2125 C CA . LEU A 1 269 ? -23.001 -8.054 10.657 1.00 86.06 269 LEU A CA 1
ATOM 2126 C C . LEU A 1 269 ? -22.573 -8.571 12.037 1.00 86.06 269 LEU A C 1
ATOM 2128 O O . LEU A 1 269 ? -23.429 -8.788 12.892 1.00 86.06 269 LEU A O 1
ATOM 2132 N N . LEU A 1 270 ? -21.270 -8.751 12.257 1.00 86.12 270 LEU A N 1
ATOM 2133 C CA . LEU A 1 270 ? -20.733 -9.386 13.461 1.00 86.12 270 LEU A CA 1
ATOM 2134 C C . LEU A 1 270 ? -20.525 -8.422 14.629 1.00 86.12 270 LEU A C 1
ATOM 2136 O O . LEU A 1 270 ? -20.539 -8.865 15.776 1.00 86.12 270 LEU A O 1
ATOM 2140 N N . LEU A 1 271 ? -20.309 -7.127 14.373 1.00 79.75 271 LEU A N 1
ATOM 2141 C CA . LEU A 1 271 ? -20.007 -6.173 15.435 1.00 79.75 271 LEU A CA 1
ATOM 2142 C C . LEU A 1 271 ? -21.294 -5.774 16.185 1.00 79.75 271 LEU A C 1
ATOM 2144 O O . LEU A 1 271 ? -22.182 -5.149 15.592 1.00 79.75 271 LEU A O 1
ATOM 2148 N N . PRO A 1 272 ? -21.410 -6.072 17.494 1.00 73.81 272 PRO A N 1
ATOM 2149 C CA . PRO A 1 272 ? -22.580 -5.700 18.278 1.00 73.81 272 PRO A CA 1
ATOM 2150 C C . PRO A 1 272 ? -22.708 -4.182 18.385 1.00 73.81 272 PRO A C 1
ATOM 2152 O O . PRO A 1 272 ? -21.719 -3.467 18.576 1.00 73.81 272 PRO A O 1
ATOM 2155 N N . LYS A 1 273 ? -23.942 -3.681 18.286 1.00 69.44 273 LYS A N 1
ATOM 2156 C CA . LYS A 1 273 ? -24.224 -2.262 18.508 1.00 69.44 273 LYS A CA 1
ATOM 2157 C C . LYS A 1 273 ? -23.941 -1.933 19.974 1.00 69.44 273 LYS A C 1
ATOM 2159 O O . LYS A 1 273 ? -24.521 -2.542 20.868 1.00 69.44 273 LYS A O 1
ATOM 2164 N N . LYS A 1 274 ? -23.058 -0.965 20.217 1.00 64.31 274 LYS A N 1
ATOM 2165 C CA . LYS A 1 274 ? -22.880 -0.386 21.549 1.00 64.31 274 LYS A CA 1
ATOM 2166 C C . LYS A 1 274 ? -24.040 0.573 21.816 1.00 64.31 274 LYS A C 1
ATOM 2168 O O . LYS A 1 274 ? -24.322 1.430 20.983 1.00 64.31 274 LYS A O 1
ATOM 2173 N N . GLU A 1 275 ? -24.679 0.465 22.976 1.00 54.16 275 GLU A N 1
ATOM 2174 C CA . GLU A 1 275 ? -25.499 1.562 23.486 1.00 54.16 275 GLU A CA 1
ATOM 2175 C C . GLU A 1 275 ? -24.568 2.676 23.967 1.00 54.16 275 GLU A C 1
ATOM 2177 O O . GLU A 1 275 ? -23.677 2.452 24.791 1.00 54.16 275 GLU A O 1
ATOM 2182 N N . VAL A 1 276 ? -24.725 3.876 23.409 1.00 54.50 276 VAL A N 1
ATOM 2183 C CA . VAL A 1 276 ? -23.932 5.045 23.797 1.00 54.50 276 VAL A CA 1
ATOM 2184 C C . VAL A 1 276 ? -24.339 5.455 25.213 1.00 54.50 276 VAL A C 1
ATOM 2186 O O . VAL A 1 276 ? -25.258 6.248 25.412 1.00 54.50 276 VAL A O 1
ATOM 2189 N N . THR A 1 277 ? -23.664 4.914 26.226 1.00 48.09 277 THR A N 1
ATOM 2190 C CA . THR A 1 277 ? -23.746 5.456 27.583 1.00 48.09 277 THR A CA 1
ATOM 2191 C C . THR A 1 277 ? -23.105 6.844 27.554 1.00 48.09 277 THR A C 1
ATOM 2193 O O . THR A 1 277 ? -21.920 6.966 27.249 1.00 48.09 277 THR A O 1
ATOM 2196 N N . LYS A 1 278 ? -23.896 7.894 27.819 1.00 42.06 278 LYS A N 1
ATOM 2197 C CA . LYS A 1 278 ? -23.486 9.314 27.860 1.00 42.06 278 LYS A CA 1
ATOM 2198 C C . LYS A 1 278 ? -22.530 9.633 29.028 1.00 42.06 278 LYS A C 1
ATOM 2200 O O . LYS A 1 278 ? -22.725 10.620 29.731 1.00 42.06 278 LYS A O 1
ATOM 2205 N N . GLU A 1 279 ? -21.499 8.835 29.273 1.00 51.25 279 GLU A N 1
ATOM 2206 C CA . GLU A 1 279 ? -20.372 9.347 30.051 1.00 51.25 279 GLU A CA 1
ATOM 2207 C C . GLU A 1 279 ? -19.563 10.244 29.119 1.00 51.25 279 GLU A C 1
ATOM 2209 O O . GLU A 1 279 ? -19.004 9.776 28.131 1.00 51.25 279 GLU A O 1
ATOM 2214 N N . GLN A 1 280 ? -19.581 11.554 29.384 1.00 44.59 280 GLN A N 1
ATOM 2215 C CA . GLN A 1 280 ? -18.805 12.522 28.616 1.00 44.59 280 GLN A CA 1
ATOM 2216 C C . GLN A 1 280 ? -17.323 12.118 28.668 1.00 44.59 280 GLN A C 1
ATOM 2218 O O . GLN A 1 280 ? -16.736 12.151 29.754 1.00 44.59 280 GLN A O 1
ATOM 2223 N N . PRO A 1 281 ? -16.694 11.741 27.539 1.00 55.47 281 PRO A N 1
ATOM 2224 C CA . PRO A 1 281 ? -15.256 11.553 27.527 1.00 55.47 281 PRO A CA 1
ATOM 2225 C C . PRO A 1 281 ? -14.598 12.897 27.857 1.00 55.47 281 PRO A C 1
ATOM 2227 O O . PRO A 1 281 ? -15.037 13.950 27.388 1.00 55.47 281 PRO A O 1
ATOM 2230 N N . VAL A 1 282 ? -13.551 12.872 28.684 1.00 57.53 282 VAL A N 1
ATOM 2231 C CA . VAL A 1 282 ? -12.706 14.051 28.920 1.00 57.53 282 VAL A CA 1
ATOM 2232 C C . VAL A 1 282 ? -12.244 14.593 27.570 1.00 57.53 282 VAL A C 1
ATOM 2234 O O . VAL A 1 282 ? -11.681 13.852 26.764 1.00 57.53 282 VAL A O 1
ATOM 2237 N N . GLY A 1 283 ? -12.509 15.875 27.306 1.00 56.94 283 GLY A N 1
ATOM 2238 C CA . GLY A 1 283 ? -12.185 16.486 26.019 1.00 56.94 283 GLY A CA 1
ATOM 2239 C C . GLY A 1 283 ? -10.693 16.361 25.706 1.00 56.94 283 GLY A C 1
ATOM 2240 O O . GLY A 1 283 ? -9.867 16.395 26.612 1.00 56.94 283 GLY A O 1
ATOM 2241 N N . PHE A 1 284 ? -10.331 16.250 24.426 1.00 60.91 284 PHE A N 1
ATOM 2242 C CA . PHE A 1 284 ? -8.945 16.067 23.966 1.00 60.91 284 PHE A CA 1
ATOM 2243 C C . PHE A 1 284 ? -7.942 17.014 24.653 1.00 60.91 284 PHE A C 1
ATOM 2245 O O . PHE A 1 284 ? -6.935 16.572 25.198 1.00 60.91 284 PHE A O 1
ATOM 2252 N N . ILE A 1 285 ? -8.260 18.310 24.735 1.00 64.31 285 ILE A N 1
ATOM 2253 C CA . ILE A 1 285 ? -7.423 19.316 25.419 1.00 64.31 285 ILE A CA 1
ATOM 2254 C C . ILE A 1 285 ? -7.281 19.003 26.916 1.00 64.31 285 ILE A C 1
ATOM 2256 O O . ILE A 1 285 ? -6.227 19.197 27.515 1.00 64.31 285 ILE A O 1
ATOM 2260 N N . GLN A 1 286 ? -8.345 18.500 27.531 1.00 64.25 286 GLN A N 1
ATOM 2261 C CA . GLN A 1 286 ? -8.377 18.119 28.936 1.00 64.25 286 GLN A CA 1
ATOM 2262 C C . GLN A 1 286 ? -7.562 16.846 29.189 1.00 64.25 286 GLN A C 1
ATOM 2264 O O . GLN A 1 286 ? -6.897 16.767 30.215 1.00 64.25 286 GLN A O 1
ATOM 2269 N N . ALA A 1 287 ? -7.531 15.911 28.233 1.00 65.56 287 ALA A N 1
ATOM 2270 C CA . ALA A 1 287 ? -6.681 14.722 28.269 1.00 65.56 287 ALA A CA 1
ATOM 2271 C C . ALA A 1 287 ? -5.184 15.065 28.153 1.00 65.56 287 ALA A C 1
ATOM 2273 O O . ALA A 1 287 ? -4.374 14.506 28.885 1.00 65.56 287 ALA A O 1
ATOM 2274 N N . TRP A 1 288 ? -4.815 16.041 27.316 1.00 63.84 288 TRP A N 1
ATOM 2275 C CA . TRP A 1 288 ? -3.434 16.543 27.216 1.00 63.84 288 TRP A CA 1
ATOM 2276 C C . TRP A 1 288 ? -2.968 17.326 28.450 1.00 63.84 288 TRP A C 1
ATOM 2278 O O . TRP A 1 288 ? -1.769 17.435 28.695 1.00 63.84 288 TRP A O 1
ATOM 2288 N N . ARG A 1 289 ? -3.903 17.840 29.259 1.00 67.69 289 ARG A N 1
ATOM 2289 C CA . ARG A 1 289 ? -3.604 18.445 30.568 1.00 67.69 289 ARG A CA 1
ATOM 2290 C C . ARG A 1 289 ? -3.403 17.406 31.676 1.00 67.69 289 ARG A C 1
ATOM 2292 O O . ARG A 1 289 ? -3.015 17.793 32.776 1.00 67.69 289 ARG A O 1
ATOM 2299 N N . ILE A 1 290 ? -3.649 16.116 31.418 1.00 73.56 290 ILE A N 1
ATOM 2300 C CA . ILE A 1 290 ? -3.398 15.051 32.395 1.00 73.56 290 ILE A CA 1
ATOM 2301 C C . ILE A 1 290 ? -1.881 14.806 32.463 1.00 73.56 290 ILE A C 1
ATOM 2303 O O . ILE A 1 290 ? -1.274 14.446 31.447 1.00 73.56 290 ILE A O 1
ATOM 2307 N N . PRO A 1 291 ? -1.249 14.979 33.640 1.00 56.16 291 PRO A N 1
ATOM 2308 C CA . PRO A 1 291 ? 0.182 14.751 33.785 1.00 56.16 291 PRO A CA 1
ATOM 2309 C C . PRO A 1 291 ? 0.528 13.300 33.421 1.00 56.16 291 PRO A C 1
ATOM 2311 O O . PRO A 1 291 ? -0.054 12.360 33.958 1.00 56.16 291 PRO A O 1
ATOM 2314 N N . GLY A 1 292 ? 1.463 13.131 32.480 1.00 57.28 292 GLY A N 1
ATOM 2315 C CA . GLY A 1 292 ? 1.931 11.824 32.002 1.00 57.28 292 GLY A CA 1
ATOM 2316 C C . GLY A 1 292 ? 1.394 11.369 30.639 1.00 57.28 292 GLY A C 1
ATOM 2317 O O . GLY A 1 292 ? 1.934 10.413 30.099 1.00 57.28 292 GLY A O 1
ATOM 2318 N N . VAL A 1 293 ? 0.414 12.048 30.028 1.00 63.03 293 VAL A N 1
ATOM 2319 C CA . VAL A 1 293 ? -0.079 11.673 28.681 1.00 63.03 293 VAL A CA 1
ATOM 2320 C C . VAL A 1 293 ? 0.883 12.111 27.569 1.00 63.03 293 VAL A C 1
ATOM 2322 O O . VAL A 1 293 ? 1.192 11.318 26.685 1.00 63.03 293 VAL A O 1
ATOM 2325 N N . ALA A 1 294 ? 1.412 13.338 27.633 1.00 56.03 294 ALA A N 1
ATOM 2326 C CA . ALA A 1 294 ? 2.322 13.869 26.610 1.00 56.03 294 ALA A CA 1
ATOM 2327 C C . ALA A 1 294 ? 3.634 13.063 26.436 1.00 56.03 294 ALA A C 1
ATOM 2329 O O . ALA A 1 294 ? 4.015 12.830 25.294 1.00 56.03 294 ALA A O 1
ATOM 2330 N N . PRO A 1 295 ? 4.296 12.566 27.505 1.00 56.84 295 PRO A N 1
ATOM 2331 C CA . PRO A 1 295 ? 5.485 11.716 27.376 1.00 56.84 295 PRO A CA 1
ATOM 2332 C C . PRO A 1 295 ? 5.222 10.310 26.817 1.00 56.84 295 PRO A C 1
ATOM 2334 O O . PRO A 1 295 ? 6.165 9.652 26.409 1.00 56.84 295 PRO A O 1
ATOM 2337 N N . TYR A 1 296 ? 3.976 9.822 26.852 1.00 47.03 296 TYR A N 1
ATOM 2338 C CA . TYR A 1 296 ? 3.600 8.502 26.320 1.00 47.03 296 TYR A CA 1
ATOM 2339 C C . TYR A 1 296 ? 3.108 8.559 24.865 1.00 47.03 296 TYR A C 1
ATOM 2341 O O . TYR A 1 296 ? 2.949 7.512 24.238 1.00 47.03 296 TYR A O 1
ATOM 2349 N N . ALA A 1 297 ? 2.798 9.756 24.359 1.00 49.62 297 ALA A N 1
ATOM 2350 C CA . ALA A 1 297 ? 2.267 9.986 23.014 1.00 49.62 297 ALA A CA 1
ATOM 2351 C C . ALA A 1 297 ? 3.331 10.459 22.001 1.00 49.62 297 ALA A C 1
ATOM 2353 O O . ALA A 1 297 ? 3.024 10.539 20.812 1.00 49.62 297 ALA A O 1
ATOM 2354 N N . LEU A 1 298 ? 4.538 10.782 22.478 1.00 37.00 298 LEU A N 1
ATOM 2355 C CA . LEU A 1 298 ? 5.746 11.098 21.705 1.00 37.00 298 LEU A CA 1
ATOM 2356 C C . LEU A 1 298 ? 6.681 9.886 21.693 1.00 37.00 298 LEU A C 1
ATOM 2358 O O . LEU A 1 298 ? 7.323 9.671 20.644 1.00 37.00 298 LEU A O 1
#

Organism: NCBI:txid261450

Radius of gyration: 27.86 Å; Cα contacts (8 Å, |Δi|>4): 280; chains: 1; bounding box: 73×58×59 Å

Secondary structure (DSSP, 8-state):
------EEE---GGG--TTBTTS-SSPPPTT------HHHHHTTSPTTSEEE---S--SPPPTTB-HHHHHHHHHHHHHHHHHH-TTS-------HHHHHHHHHHHHTTTS------TTSSSTTHHHHHHHHHHHHHHHHHHHHHHHHHHHTTS-HHHHHHHHHHHHHHHHHHHHHHHHTT---HHHHHHHHHHHHHHHTTHHHHHHHHHHHHS-GGGHHHHHHHHHHHHHHHHHHHHHHHHHHHTT-TTHHHHHHHHHHHHHHHHHHHHSPPPP-----PPPHHHHHTSTTSHHHH-

Nearest PDB structures (foldseek):
  8tth-assembly1_A  TM=9.258E-01  e=6.810E-03  Staphylococcus aureus
  8u3d-assembly1_A  TM=7.787E-01  e=8.243E-03  Homo sapiens
  7lo8-assembly1_Z  TM=8.121E-01  e=2.357E-02  Staphylococcus aureus
  8tgj-assembly1_B  TM=5.112E-01  e=3.139E-02  Homo sapiens
  6t1z-assembly1_A  TM=6.752E-01  e=1.927E-01  Lactococcus lactis

Solvent-accessible surface area (backbone atoms only — not comparable to full-atom values): 17031 Å² total; per-residue (Å²): 133,86,82,72,84,60,46,77,46,66,73,50,48,50,60,64,68,76,36,30,64,89,73,54,98,71,83,79,68,92,86,65,83,86,67,80,63,62,71,64,59,53,70,74,50,66,91,82,45,65,50,82,51,87,46,91,33,88,58,78,70,62,68,75,38,51,73,68,57,52,42,53,44,35,51,48,50,53,51,50,50,49,67,74,41,75,89,58,90,83,83,82,90,63,55,76,67,48,52,51,35,51,52,58,63,65,53,51,81,76,49,78,86,74,77,53,64,54,70,48,48,53,96,56,15,69,56,57,53,48,51,38,50,49,47,16,52,53,37,19,52,56,27,36,64,52,32,44,63,48,43,78,75,47,61,53,52,59,54,34,25,53,14,32,33,44,22,11,50,29,34,23,52,53,13,42,34,56,83,69,67,56,57,55,62,66,58,55,40,52,35,41,30,52,19,20,42,25,45,21,30,43,61,51,40,51,54,49,52,54,60,71,76,42,63,80,93,55,38,66,63,52,52,54,60,53,56,52,50,54,60,54,47,56,52,52,49,51,51,52,28,58,62,30,42,81,80,35,67,26,49,37,28,31,53,58,11,50,51,35,28,54,50,18,54,49,47,46,73,70,47,76,84,77,80,84,70,87,70,79,71,75,50,72,73,58,47,63,67,39,90,71,44,62,79,74,75,110

Mean predicted aligned error: 16.34 Å

InterPro domains:
  IPR011701 Major facilitator superfamily [PF07690] (132-286)
  IPR020846 Major facilitator superfamily domain [PS50850] (75-298)
  IPR029033 Histidine phosphatase superfamily [SSF53254] (30-106)
  IPR036259 MFS transporter superfamily [G3DSA:1.20.1250.20] (97-281)
  IPR036259 MFS transporter superfamily [SSF103473] (127-296)

Sequence (298 aa):
MDVGNEVKVTIEYGLCEVFNRRNLARAPEHGKNVGFNVSELEAMFPDGTVETMEPICNQLPDWHERPESAKLRYATVIRSLAKRFPYENLLLVTHKMGVKTAVSSFRKDKHGVEKGWAPFDGSDGTSILGEIDLAFLSVYSLGMYFSGHLGDRLDLRIFLTIGMVGTGLFTMLFGFGYWLNIHSFYYFLIIQTLAGLFQSTGWPSAVAVIGNWFRKKKRGLIMGIWNAHTSIGNISGSLIASYFLEYGWGWSFAIPGLLTIILGMIVFLLLPKKEVTKEQPVGFIQAWRIPGVAPYAL